Protein AF-A0A7K3WHI1-F1 (afdb_monomer_lite)

Structure (mmCIF, N/CA/C/O backbone):
data_AF-A0A7K3WHI1-F1
#
_entry.id   AF-A0A7K3WHI1-F1
#
loop_
_atom_site.group_PDB
_atom_site.id
_atom_site.type_symbol
_atom_site.label_atom_id
_atom_site.label_alt_id
_atom_site.label_comp_id
_atom_site.label_asym_id
_atom_site.label_entity_id
_atom_site.label_seq_id
_atom_site.pdbx_PDB_ins_code
_atom_site.Cartn_x
_atom_site.Cartn_y
_atom_site.Cartn_z
_atom_site.occupancy
_atom_site.B_iso_or_equiv
_atom_site.auth_seq_id
_atom_site.auth_comp_id
_atom_site.auth_asym_id
_atom_site.auth_atom_id
_atom_site.pdbx_PDB_model_num
ATOM 1 N N . MET A 1 1 ? 83.718 -52.572 3.039 1.00 50.53 1 MET A N 1
ATOM 2 C CA . MET A 1 1 ? 82.428 -53.225 2.761 1.00 50.53 1 MET A CA 1
ATOM 3 C C . MET A 1 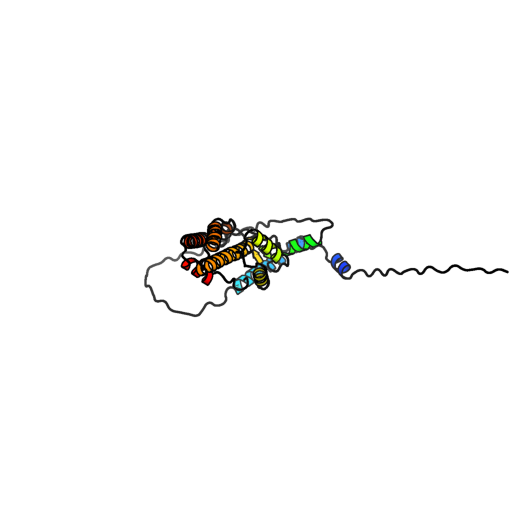1 ? 81.447 -52.100 2.582 1.00 50.53 1 MET A C 1
ATOM 5 O O . MET A 1 1 ? 81.027 -51.497 3.559 1.00 50.53 1 MET A O 1
ATOM 9 N N . ASP A 1 2 ? 81.285 -51.736 1.318 1.00 49.97 2 ASP A N 1
ATOM 10 C CA . ASP A 1 2 ? 80.339 -50.744 0.841 1.00 49.97 2 ASP A CA 1
ATOM 11 C C . ASP A 1 2 ? 78.920 -51.169 1.203 1.00 49.97 2 ASP A C 1
ATOM 13 O O . ASP A 1 2 ? 78.559 -52.324 0.980 1.00 49.97 2 ASP A O 1
ATOM 17 N N . ASP A 1 3 ? 78.113 -50.239 1.704 1.00 55.22 3 ASP A N 1
ATOM 18 C CA . ASP A 1 3 ? 76.676 -50.321 1.482 1.00 55.22 3 ASP A CA 1
ATOM 19 C C . ASP A 1 3 ? 76.147 -48.930 1.135 1.00 55.22 3 ASP A C 1
ATOM 21 O O . ASP A 1 3 ? 76.275 -47.958 1.883 1.00 55.22 3 ASP A O 1
ATOM 25 N N . THR A 1 4 ? 75.687 -48.835 -0.106 1.00 53.19 4 THR A N 1
ATOM 26 C CA . THR A 1 4 ? 75.313 -47.620 -0.820 1.00 53.19 4 T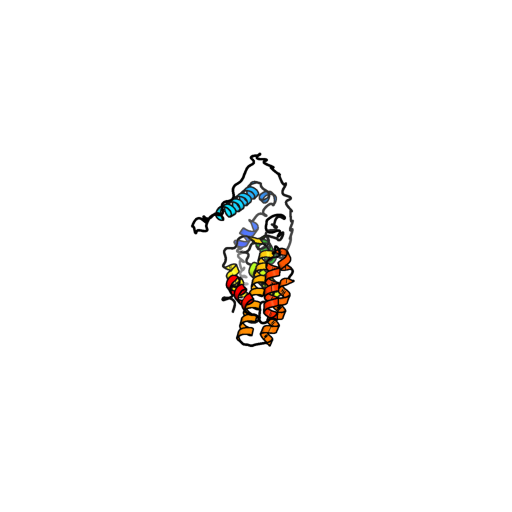HR A CA 1
ATOM 27 C C . THR A 1 4 ? 73.802 -47.470 -0.722 1.00 53.19 4 THR A C 1
ATOM 29 O O . THR A 1 4 ? 73.057 -48.121 -1.450 1.00 53.19 4 THR A O 1
ATOM 32 N N . THR A 1 5 ? 73.330 -46.603 0.171 1.00 64.44 5 THR A N 1
ATOM 33 C CA . THR A 1 5 ? 71.895 -46.323 0.311 1.00 64.44 5 THR A CA 1
ATOM 34 C C . THR A 1 5 ? 71.454 -45.289 -0.727 1.00 64.44 5 THR A C 1
ATOM 36 O O . THR A 1 5 ? 71.783 -44.107 -0.634 1.00 64.44 5 THR A O 1
ATOM 39 N N . ALA A 1 6 ? 70.710 -45.749 -1.733 1.00 63.00 6 ALA A N 1
ATOM 40 C CA . ALA A 1 6 ? 70.118 -44.938 -2.795 1.00 63.00 6 ALA A CA 1
ATOM 41 C C . ALA A 1 6 ? 68.974 -44.016 -2.296 1.00 63.00 6 ALA A C 1
ATOM 43 O O . ALA A 1 6 ? 68.260 -44.377 -1.355 1.00 63.00 6 ALA A O 1
ATOM 44 N N . PRO A 1 7 ? 68.735 -42.852 -2.936 1.00 63.12 7 PRO A N 1
ATOM 45 C CA . PRO A 1 7 ? 67.626 -41.962 -2.596 1.00 63.12 7 PRO A CA 1
ATOM 46 C C . PRO A 1 7 ? 66.285 -42.396 -3.225 1.00 63.12 7 PRO A C 1
ATOM 48 O O . PRO A 1 7 ? 66.224 -42.859 -4.363 1.00 63.12 7 PRO A O 1
ATOM 51 N N . ARG A 1 8 ? 65.190 -42.202 -2.471 1.00 61.59 8 ARG A N 1
ATOM 52 C CA . ARG A 1 8 ? 63.789 -42.397 -2.901 1.00 61.59 8 ARG A CA 1
ATOM 53 C C . ARG A 1 8 ? 63.356 -41.349 -3.945 1.00 61.59 8 ARG A C 1
ATOM 55 O O . ARG A 1 8 ? 63.682 -40.175 -3.767 1.00 61.59 8 ARG A O 1
ATOM 62 N N . PRO A 1 9 ? 62.542 -41.715 -4.954 1.00 57.47 9 PRO A N 1
ATOM 63 C CA . PRO A 1 9 ? 61.943 -40.757 -5.878 1.00 57.47 9 PRO A CA 1
ATOM 64 C C . PRO A 1 9 ? 60.776 -40.003 -5.221 1.00 57.47 9 PRO A C 1
ATOM 66 O O . PRO A 1 9 ? 59.932 -40.594 -4.545 1.00 57.47 9 PRO A O 1
ATOM 69 N N . GLN A 1 10 ? 60.732 -38.688 -5.437 1.00 53.47 10 GLN A N 1
ATOM 70 C CA . GLN A 1 10 ? 59.596 -37.831 -5.103 1.00 53.47 10 GLN A CA 1
ATOM 71 C C . GLN A 1 10 ? 58.469 -38.089 -6.111 1.00 53.47 10 GLN A C 1
ATOM 73 O O . GLN A 1 10 ? 58.668 -37.964 -7.318 1.00 53.47 10 GLN A O 1
ATOM 78 N N . GLY A 1 11 ? 57.294 -38.476 -5.613 1.00 51.06 11 GLY A N 1
ATOM 79 C CA . GLY A 1 11 ? 56.086 -38.591 -6.422 1.00 51.06 11 GLY A CA 1
ATOM 80 C C . GLY A 1 11 ? 55.632 -37.209 -6.881 1.00 51.06 11 GLY A C 1
ATOM 81 O O . GLY A 1 11 ? 55.308 -36.357 -6.058 1.00 51.06 11 GLY A O 1
ATOM 82 N N . ALA A 1 12 ? 55.625 -36.991 -8.194 1.00 47.78 12 ALA A N 1
ATOM 83 C CA . ALA A 1 12 ? 55.023 -35.823 -8.811 1.00 47.78 12 ALA A CA 1
ATOM 84 C C . ALA A 1 12 ? 53.495 -35.956 -8.750 1.00 47.78 12 ALA A C 1
ATOM 86 O O . ALA A 1 12 ? 52.901 -36.814 -9.404 1.00 47.78 12 ALA A O 1
ATOM 87 N N . THR A 1 13 ? 52.858 -35.106 -7.952 1.00 53.41 13 THR A N 1
ATOM 88 C CA . THR A 1 13 ? 51.407 -34.934 -7.939 1.00 53.41 13 THR A CA 1
ATOM 89 C C . THR A 1 13 ? 50.993 -34.261 -9.248 1.00 53.41 13 THR A C 1
ATOM 91 O O . THR A 1 13 ? 51.213 -33.068 -9.443 1.00 53.41 13 THR A O 1
ATOM 94 N N . HIS A 1 14 ? 50.414 -35.029 -10.171 1.00 47.19 14 HIS A N 1
ATOM 95 C CA . HIS A 1 14 ? 49.739 -34.496 -11.351 1.00 47.19 14 HIS A CA 1
ATOM 96 C C . HIS A 1 14 ? 48.495 -33.707 -10.903 1.00 47.19 14 HIS A C 1
ATOM 98 O O . HIS A 1 14 ? 47.450 -34.287 -10.613 1.00 47.19 14 HIS A O 1
ATOM 104 N N . MET A 1 15 ? 48.603 -32.377 -10.848 1.00 41.25 15 MET A N 1
ATOM 105 C CA . MET A 1 15 ? 47.450 -31.473 -10.837 1.00 41.25 15 MET A CA 1
ATOM 106 C C . MET A 1 15 ? 46.784 -31.547 -12.214 1.00 41.25 15 MET A C 1
ATOM 108 O O . MET A 1 15 ? 47.238 -30.941 -13.182 1.00 41.25 15 MET A O 1
ATOM 112 N N . SER A 1 16 ? 45.724 -32.346 -12.308 1.00 45.06 16 SER A N 1
ATOM 113 C CA . SER A 1 16 ? 44.794 -32.318 -13.431 1.00 45.06 16 SER A CA 1
ATOM 114 C C . SER A 1 16 ? 43.996 -31.015 -13.346 1.00 45.06 16 SER A C 1
ATOM 116 O O . SER A 1 16 ? 43.155 -30.842 -12.467 1.00 45.06 16 SER A O 1
ATOM 118 N N . THR A 1 17 ? 44.306 -30.063 -14.224 1.00 49.38 17 THR A N 1
ATOM 119 C CA . THR A 1 17 ? 43.499 -28.861 -14.442 1.00 49.38 17 THR A CA 1
ATOM 120 C C . THR A 1 17 ? 42.224 -29.266 -15.177 1.00 49.38 17 THR A C 1
ATOM 122 O O . THR A 1 17 ? 42.155 -29.195 -16.405 1.00 49.38 17 THR A O 1
ATOM 125 N N . ASN A 1 18 ? 41.221 -29.725 -14.431 1.00 45.28 18 ASN A N 1
ATOM 126 C CA . ASN A 1 18 ? 39.847 -29.760 -14.916 1.00 45.28 18 ASN A CA 1
ATOM 127 C C . ASN A 1 18 ? 39.376 -28.309 -15.039 1.00 45.28 18 ASN A C 1
ATOM 129 O O . ASN A 1 18 ? 38.965 -27.697 -14.056 1.00 45.28 18 ASN A O 1
ATOM 133 N N . ALA A 1 19 ? 39.518 -27.739 -16.236 1.00 52.34 19 ALA A N 1
ATOM 134 C CA . ALA A 1 19 ? 38.832 -26.507 -16.586 1.00 52.34 19 ALA A CA 1
ATOM 135 C C . ALA A 1 19 ? 37.325 -26.768 -16.476 1.00 52.34 19 ALA A C 1
ATOM 137 O O . ALA A 1 19 ? 36.802 -27.687 -17.110 1.00 52.34 19 ALA A O 1
ATOM 138 N N . ASP A 1 20 ? 36.663 -25.993 -15.623 1.00 57.12 20 ASP A N 1
ATOM 139 C CA . ASP A 1 20 ? 35.228 -26.068 -15.394 1.00 57.12 20 ASP A CA 1
ATOM 140 C C . ASP A 1 20 ? 34.484 -25.806 -16.724 1.00 57.12 20 ASP A C 1
ATOM 142 O O . ASP A 1 20 ? 34.762 -24.798 -17.391 1.00 57.12 20 ASP A O 1
ATOM 146 N N . PRO A 1 21 ? 33.568 -26.686 -17.170 1.00 53.00 21 PRO A N 1
ATOM 147 C CA . PRO A 1 21 ? 32.753 -26.437 -18.357 1.00 53.00 21 PRO A CA 1
ATOM 148 C C . PRO A 1 21 ? 31.993 -25.099 -18.297 1.00 53.00 21 PRO A C 1
ATOM 150 O O . PRO A 1 21 ? 31.772 -24.499 -19.351 1.00 53.00 21 PRO A O 1
ATOM 153 N N . LEU A 1 22 ? 31.683 -24.572 -17.104 1.00 45.25 22 LEU A N 1
ATOM 154 C CA . LEU A 1 22 ? 31.104 -23.231 -16.936 1.00 45.25 22 LEU A CA 1
ATOM 155 C C . LEU A 1 22 ? 32.060 -22.105 -17.352 1.00 45.25 22 LEU A C 1
ATOM 157 O O . LEU A 1 22 ? 31.647 -21.179 -18.048 1.00 45.25 22 LEU A O 1
ATOM 161 N N . ASP A 1 23 ? 33.349 -22.209 -17.025 1.00 44.81 23 ASP A N 1
ATOM 162 C CA . ASP A 1 23 ? 34.365 -21.208 -17.393 1.00 44.81 23 ASP A CA 1
ATOM 163 C C . ASP A 1 23 ? 34.597 -21.182 -18.918 1.00 44.81 23 ASP A C 1
ATOM 165 O O . ASP A 1 23 ? 34.913 -20.152 -19.516 1.00 44.81 23 ASP A O 1
ATOM 169 N N . THR A 1 24 ? 34.349 -22.311 -19.590 1.00 46.97 24 THR A N 1
ATOM 170 C CA . THR A 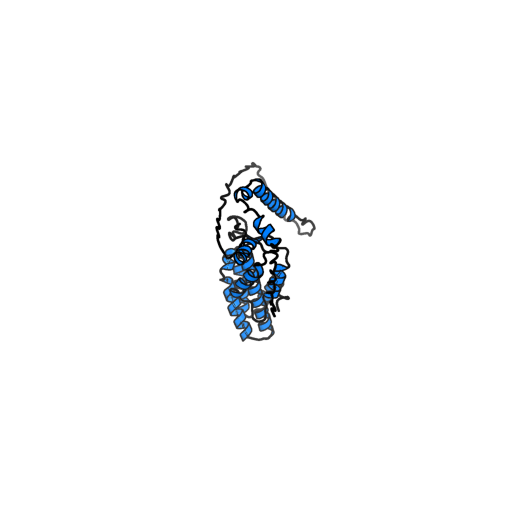1 24 ? 34.382 -22.392 -21.057 1.00 46.97 24 THR A CA 1
ATOM 171 C C . THR A 1 24 ? 33.138 -21.774 -21.698 1.00 46.97 24 THR A C 1
ATOM 173 O O . THR A 1 24 ? 33.262 -21.136 -22.741 1.00 46.97 24 THR A O 1
ATOM 176 N N . ILE A 1 25 ? 31.952 -21.920 -21.094 1.00 48.50 25 ILE A N 1
ATOM 177 C CA . ILE A 1 25 ? 30.704 -21.304 -21.580 1.00 48.50 25 ILE A CA 1
ATOM 178 C C . ILE A 1 25 ? 30.754 -19.779 -21.406 1.00 48.50 25 ILE A C 1
ATOM 180 O O . ILE A 1 25 ? 30.462 -19.049 -22.352 1.00 48.50 25 ILE A O 1
ATOM 184 N N . LEU A 1 26 ? 31.222 -19.296 -20.252 1.00 46.34 26 LEU A N 1
ATOM 185 C CA . LEU A 1 26 ? 31.328 -17.864 -19.954 1.00 46.34 26 LEU A CA 1
ATOM 186 C C . LEU A 1 26 ? 32.365 -17.145 -20.830 1.00 46.34 26 LEU A C 1
ATOM 188 O O . LEU A 1 26 ? 32.147 -16.004 -21.221 1.00 46.34 26 LEU A O 1
ATOM 192 N N . ARG A 1 27 ? 33.456 -17.816 -21.227 1.00 49.34 27 ARG A N 1
ATOM 193 C CA . ARG A 1 27 ? 34.423 -17.263 -22.199 1.00 49.34 27 ARG A CA 1
ATOM 194 C C . ARG A 1 27 ? 33.931 -17.284 -23.647 1.00 49.34 27 ARG A C 1
ATOM 196 O O . ARG A 1 27 ? 34.535 -16.629 -24.494 1.00 49.34 27 ARG A O 1
ATOM 203 N N . ARG A 1 28 ? 32.886 -18.062 -23.953 1.00 38.75 28 ARG A N 1
ATOM 204 C CA . ARG A 1 28 ? 32.324 -18.207 -25.308 1.00 38.75 28 ARG A CA 1
ATOM 205 C C . ARG A 1 28 ? 31.097 -17.338 -25.552 1.00 38.75 28 ARG A C 1
ATOM 207 O O . ARG A 1 28 ? 30.743 -17.146 -26.713 1.00 38.75 28 ARG A O 1
ATOM 214 N N . ALA A 1 29 ? 30.472 -16.817 -24.497 1.00 39.78 29 ALA A N 1
ATOM 215 C CA . ALA A 1 29 ? 29.492 -15.751 -24.610 1.00 39.78 29 ALA A CA 1
ATOM 216 C C . ALA A 1 29 ? 30.220 -14.491 -25.098 1.00 39.78 29 ALA A C 1
ATOM 218 O O . ALA A 1 29 ? 30.843 -13.766 -24.324 1.00 39.78 29 ALA A O 1
ATOM 219 N N . ALA A 1 30 ? 30.222 -14.281 -26.415 1.00 37.84 30 ALA A N 1
ATOM 220 C CA . ALA A 1 30 ? 30.682 -13.027 -26.984 1.00 37.84 30 ALA A CA 1
ATOM 221 C C . ALA A 1 30 ? 29.844 -11.890 -26.373 1.00 37.84 30 ALA A C 1
ATOM 223 O O . ALA A 1 30 ? 28.633 -12.073 -26.212 1.00 37.84 30 ALA A O 1
ATOM 224 N N . PRO A 1 31 ? 30.450 -10.742 -26.020 1.00 41.53 31 PRO A N 1
ATOM 225 C CA . PRO A 1 31 ? 29.678 -9.575 -25.625 1.00 41.53 31 PRO A CA 1
ATOM 226 C C . PRO A 1 31 ? 28.641 -9.308 -26.715 1.00 41.53 31 PRO A C 1
ATOM 228 O O . PRO A 1 31 ? 28.987 -9.233 -27.896 1.00 41.53 31 PRO A O 1
ATOM 231 N N . VAL A 1 32 ? 27.371 -9.246 -26.318 1.00 46.81 32 VAL A N 1
ATOM 232 C CA . VAL A 1 32 ? 26.287 -8.883 -27.226 1.00 46.81 32 VAL A CA 1
ATOM 233 C C . VAL A 1 32 ? 26.588 -7.467 -27.697 1.00 46.81 32 VAL A C 1
ATOM 235 O O . VAL A 1 32 ? 26.595 -6.527 -26.904 1.00 46.81 32 VAL A O 1
ATOM 238 N N . ASP A 1 33 ? 26.926 -7.336 -28.975 1.00 44.44 33 ASP A N 1
ATOM 239 C CA . ASP A 1 33 ? 27.176 -6.043 -29.594 1.00 44.44 33 ASP A CA 1
ATOM 240 C C . ASP A 1 33 ? 25.871 -5.240 -29.552 1.00 44.44 33 ASP A C 1
ATOM 242 O O . ASP A 1 33 ? 24.841 -5.716 -30.034 1.00 44.44 33 ASP A O 1
ATOM 246 N N . GLN A 1 34 ? 25.892 -4.035 -28.977 1.00 44.38 34 GLN A N 1
ATOM 247 C CA . GLN A 1 34 ? 24.728 -3.143 -28.957 1.00 44.38 34 GLN A CA 1
ATOM 248 C C . GLN A 1 34 ? 24.193 -2.877 -30.371 1.00 44.38 34 GLN A C 1
ATOM 250 O O . GLN A 1 34 ? 22.986 -2.731 -30.540 1.00 44.38 34 GLN A O 1
ATOM 255 N N . ALA A 1 35 ? 25.053 -2.916 -31.396 1.00 46.44 35 ALA A N 1
ATOM 256 C CA . ALA A 1 35 ? 24.627 -2.791 -32.787 1.00 46.44 35 ALA A CA 1
ATOM 257 C C . ALA A 1 35 ? 23.758 -3.969 -33.273 1.00 46.44 35 ALA A C 1
ATOM 259 O O . ALA A 1 35 ? 23.038 -3.827 -34.256 1.00 46.44 35 ALA A O 1
ATOM 260 N N . SER A 1 36 ? 23.802 -5.124 -32.598 1.00 47.03 36 SER A N 1
ATOM 261 C CA . SER A 1 36 ? 22.930 -6.271 -32.891 1.00 47.03 36 SER A CA 1
ATOM 262 C C . SER A 1 36 ? 21.546 -6.160 -32.240 1.00 47.03 36 SER A C 1
ATOM 264 O O . SER A 1 36 ? 20.582 -6.717 -32.765 1.00 47.03 36 SER A O 1
ATOM 266 N N . LEU A 1 37 ? 21.437 -5.413 -31.133 1.00 47.53 37 LEU A N 1
ATOM 267 C CA . LEU A 1 37 ? 20.172 -5.153 -30.437 1.00 47.53 37 LEU A CA 1
ATOM 268 C C . LEU A 1 37 ? 19.416 -3.958 -31.024 1.00 47.53 37 LEU A C 1
ATOM 270 O O . LEU A 1 37 ? 18.194 -3.927 -30.947 1.00 47.53 37 LEU A O 1
ATOM 274 N N . ASP A 1 38 ? 20.119 -3.019 -31.659 1.00 50.25 38 ASP A N 1
ATOM 275 C CA . ASP A 1 38 ? 19.517 -1.880 -32.365 1.00 50.25 38 ASP A CA 1
ATOM 276 C C . ASP A 1 38 ? 19.198 -2.207 -33.836 1.00 50.25 38 ASP A C 1
ATOM 278 O O . ASP A 1 38 ? 19.377 -1.399 -34.750 1.00 50.25 38 ASP A O 1
ATOM 282 N N . THR A 1 39 ? 18.772 -3.446 -34.085 1.00 64.12 39 THR A N 1
ATOM 283 C CA . THR A 1 39 ? 18.339 -3.891 -35.408 1.00 64.12 39 THR A CA 1
ATOM 284 C C . THR A 1 39 ? 16.823 -3.719 -35.534 1.00 64.12 39 THR A C 1
ATOM 286 O O . THR A 1 39 ? 16.097 -4.012 -34.578 1.00 64.12 39 THR A O 1
ATOM 289 N N . PRO A 1 40 ? 16.307 -3.248 -36.686 1.00 64.81 40 PRO A N 1
ATOM 290 C CA . PRO A 1 40 ? 14.867 -3.131 -36.926 1.00 64.81 40 PRO A CA 1
ATOM 291 C C . PRO A 1 40 ? 14.098 -4.414 -36.596 1.00 64.81 40 PRO A C 1
ATOM 293 O O . PRO A 1 40 ? 12.979 -4.351 -36.108 1.00 64.81 40 PRO A O 1
ATOM 296 N N . GLU A 1 41 ? 14.725 -5.574 -36.780 1.00 61.16 41 GLU A N 1
ATOM 297 C CA . GLU A 1 41 ? 14.152 -6.883 -36.492 1.00 61.16 41 GLU A CA 1
ATOM 298 C C . GLU A 1 41 ? 13.850 -7.106 -34.999 1.00 61.16 41 GLU A C 1
ATOM 300 O O . GLU A 1 41 ? 12.840 -7.729 -34.669 1.00 61.16 41 GLU A O 1
ATOM 305 N N . VAL A 1 42 ? 14.688 -6.596 -34.086 1.00 56.66 42 VAL A N 1
ATOM 306 C CA . VAL A 1 42 ? 14.449 -6.677 -32.632 1.00 56.66 42 VAL A CA 1
ATOM 307 C C . VAL A 1 42 ? 13.318 -5.734 -32.227 1.00 56.66 42 VAL A C 1
ATOM 309 O O . VAL A 1 42 ? 12.424 -6.128 -31.476 1.00 56.66 42 VAL A O 1
ATOM 312 N N . HIS A 1 43 ? 13.309 -4.519 -32.779 1.00 51.56 43 HIS A N 1
ATOM 313 C CA . HIS A 1 43 ? 12.238 -3.542 -32.563 1.00 51.56 43 HIS A CA 1
ATOM 314 C C . HIS A 1 43 ? 10.886 -4.055 -33.080 1.00 51.56 43 HIS A C 1
ATOM 316 O O . HIS A 1 43 ? 9.881 -3.969 -32.374 1.00 51.56 43 HIS A O 1
ATOM 322 N N . ASP A 1 44 ? 10.866 -4.667 -34.265 1.00 63.66 44 ASP A N 1
ATOM 323 C CA . ASP A 1 44 ? 9.669 -5.270 -34.857 1.00 63.66 44 ASP A CA 1
ATOM 324 C C . ASP A 1 44 ? 9.178 -6.475 -34.041 1.00 63.66 44 ASP A C 1
ATOM 326 O O . ASP A 1 44 ? 7.971 -6.648 -33.858 1.00 63.66 44 ASP A O 1
ATOM 330 N N . ALA A 1 45 ? 10.090 -7.292 -33.502 1.00 55.88 45 ALA A N 1
ATOM 331 C CA . ALA A 1 45 ? 9.735 -8.418 -32.640 1.00 55.88 45 ALA A CA 1
ATOM 332 C C . ALA A 1 45 ? 9.100 -7.957 -31.315 1.00 55.88 45 ALA A C 1
ATOM 334 O O . ALA A 1 45 ? 8.077 -8.508 -30.900 1.00 55.88 45 ALA A O 1
ATOM 335 N N . ILE A 1 46 ? 9.656 -6.918 -30.682 1.00 56.22 46 ILE A N 1
ATOM 336 C CA . ILE A 1 46 ? 9.099 -6.311 -29.463 1.00 56.22 46 ILE A CA 1
ATOM 337 C C . ILE A 1 46 ? 7.737 -5.669 -29.763 1.00 56.22 46 ILE A C 1
ATOM 339 O O . ILE A 1 46 ? 6.768 -5.910 -29.040 1.00 56.22 46 ILE A O 1
ATOM 343 N N . GLY A 1 47 ? 7.621 -4.924 -30.866 1.00 64.19 47 GLY A N 1
ATOM 344 C CA . GLY A 1 47 ? 6.358 -4.331 -31.307 1.00 64.19 47 GLY A CA 1
ATOM 345 C C . GLY A 1 47 ? 5.275 -5.379 -31.584 1.00 64.19 47 GLY A C 1
ATOM 346 O O . GLY A 1 47 ? 4.125 -5.211 -31.177 1.00 64.19 47 GLY A O 1
ATOM 347 N N . ALA A 1 48 ? 5.640 -6.501 -32.210 1.00 61.00 48 ALA A N 1
ATOM 348 C CA . ALA A 1 48 ? 4.731 -7.618 -32.451 1.00 61.00 48 ALA A CA 1
ATOM 349 C C . ALA A 1 48 ? 4.292 -8.310 -31.150 1.00 61.00 48 ALA A C 1
ATOM 351 O O . ALA A 1 48 ? 3.115 -8.650 -31.017 1.00 61.00 48 ALA A O 1
ATOM 352 N N . MET A 1 49 ? 5.195 -8.480 -30.176 1.00 49.44 49 MET A N 1
ATOM 353 C CA . MET A 1 49 ? 4.853 -9.018 -28.853 1.00 49.44 49 MET A CA 1
ATOM 354 C C . MET A 1 49 ? 3.867 -8.115 -28.106 1.00 49.44 49 MET A C 1
ATOM 356 O O . MET A 1 49 ? 2.863 -8.607 -27.590 1.00 49.44 49 MET A O 1
ATOM 360 N N . LEU A 1 50 ? 4.102 -6.800 -28.096 1.00 54.31 50 LEU A N 1
ATOM 361 C CA . LEU A 1 50 ? 3.210 -5.830 -27.454 1.00 54.31 50 LEU A CA 1
ATOM 362 C C . LEU A 1 50 ? 1.835 -5.787 -28.134 1.00 54.31 50 LEU A C 1
ATOM 364 O O . LEU A 1 50 ? 0.810 -5.816 -27.451 1.00 54.31 50 LEU A O 1
ATOM 368 N N . ALA A 1 51 ? 1.790 -5.803 -29.469 1.00 59.00 51 ALA A N 1
ATOM 369 C CA . ALA A 1 51 ? 0.537 -5.876 -30.220 1.00 59.00 51 ALA A CA 1
ATOM 370 C C . ALA A 1 51 ? -0.231 -7.182 -29.945 1.00 59.00 51 ALA A C 1
ATOM 372 O O . ALA A 1 51 ? -1.457 -7.176 -29.819 1.00 59.00 51 ALA A O 1
ATOM 373 N N . GLN A 1 52 ? 0.481 -8.304 -29.803 1.00 55.88 52 GLN A N 1
ATOM 374 C CA . GLN A 1 52 ? -0.127 -9.590 -29.479 1.00 55.88 52 GLN A CA 1
ATOM 375 C C . GLN A 1 52 ? -0.675 -9.626 -28.044 1.00 55.88 52 GLN A C 1
ATOM 377 O O . GLN A 1 52 ? -1.755 -10.178 -27.831 1.00 55.88 52 GLN A O 1
ATOM 382 N N . ALA A 1 53 ? 0.012 -9.004 -27.081 1.00 46.78 53 ALA A N 1
ATOM 383 C CA . ALA A 1 53 ? -0.478 -8.849 -25.711 1.00 46.78 53 ALA A CA 1
ATOM 384 C C . ALA A 1 53 ? -1.782 -8.031 -25.663 1.00 46.78 53 ALA A C 1
ATOM 386 O O . ALA A 1 53 ? -2.749 -8.468 -25.046 1.00 46.78 53 ALA A O 1
ATOM 387 N N . HIS A 1 54 ? -1.862 -6.928 -26.415 1.00 54.09 54 HIS A N 1
ATOM 388 C CA . HIS A 1 54 ? -3.088 -6.129 -26.530 1.00 54.09 54 HIS A CA 1
ATOM 389 C C . HIS A 1 54 ? -4.234 -6.907 -27.195 1.00 54.09 54 HIS A C 1
ATOM 391 O O . HIS A 1 54 ? -5.374 -6.823 -26.752 1.00 54.09 54 HIS A O 1
ATOM 397 N N . SER A 1 55 ? -3.941 -7.726 -28.213 1.00 52.72 55 SER A N 1
ATOM 398 C CA . SER A 1 55 ? -4.963 -8.547 -28.885 1.00 52.72 55 SER A CA 1
ATOM 399 C C . SER A 1 55 ? -5.541 -9.670 -28.016 1.00 52.72 55 SER A C 1
ATOM 401 O O . SER A 1 55 ? -6.627 -10.164 -28.298 1.00 52.72 55 SER A O 1
ATOM 403 N N . ARG A 1 56 ? -4.824 -10.086 -26.962 1.00 51.56 56 ARG A N 1
ATOM 404 C CA . ARG A 1 56 ? -5.295 -11.095 -26.002 1.00 51.56 56 ARG A CA 1
ATOM 405 C C . ARG A 1 56 ? -6.166 -10.509 -24.890 1.00 51.56 56 ARG A C 1
ATOM 407 O O . ARG A 1 56 ? -6.819 -11.282 -24.201 1.00 51.56 56 ARG A O 1
ATOM 414 N N . GLY A 1 57 ? -6.188 -9.184 -24.728 1.00 42.16 57 GLY A N 1
ATOM 415 C CA . GLY A 1 57 ? -7.082 -8.491 -23.795 1.00 42.16 57 GLY A CA 1
ATOM 416 C C . GLY A 1 57 ? -8.530 -8.378 -24.288 1.00 42.16 57 GLY A C 1
ATOM 417 O O . GLY A 1 57 ? -9.422 -8.145 -23.480 1.00 42.16 57 GLY A O 1
ATOM 418 N N . ASP A 1 58 ? -8.783 -8.601 -25.582 1.00 37.62 58 ASP A N 1
ATOM 419 C CA . ASP A 1 58 ? -10.128 -8.678 -26.169 1.00 37.62 58 ASP A CA 1
ATOM 420 C C . ASP A 1 58 ? -10.657 -10.125 -26.086 1.00 37.62 58 ASP A C 1
ATOM 422 O O . ASP A 1 58 ? -10.762 -10.844 -27.082 1.00 37.62 58 ASP A O 1
ATOM 426 N N . VAL A 1 59 ? -10.967 -10.590 -24.873 1.00 41.31 59 VAL A N 1
ATOM 427 C CA . VAL A 1 59 ? -11.764 -11.811 -24.668 1.00 41.31 59 VAL A CA 1
ATOM 428 C C . VAL A 1 59 ? -13.191 -11.405 -24.306 1.00 41.31 59 VAL A C 1
ATOM 430 O O . VAL A 1 59 ? -13.504 -11.108 -23.160 1.00 41.31 59 VAL A O 1
ATOM 433 N N . ASP A 1 60 ? -14.019 -11.365 -25.350 1.00 41.75 60 ASP A N 1
ATOM 434 C CA . ASP A 1 60 ? -15.463 -11.633 -25.406 1.00 41.75 60 ASP A CA 1
ATOM 435 C C . ASP A 1 60 ? -16.280 -11.380 -24.119 1.00 41.75 60 ASP A C 1
ATOM 437 O O . ASP A 1 60 ? -16.706 -12.289 -23.407 1.00 41.75 60 ASP A O 1
ATOM 441 N N . GLY A 1 61 ? -16.568 -10.105 -23.857 1.00 38.94 61 GLY A N 1
ATOM 442 C CA . GLY A 1 61 ? -17.642 -9.676 -22.964 1.00 38.94 61 GLY A CA 1
ATOM 443 C C . GLY A 1 61 ? -18.976 -9.567 -23.708 1.00 38.94 61 GLY A C 1
ATOM 444 O O . GLY A 1 61 ? -19.488 -8.461 -23.889 1.00 38.94 61 GLY A O 1
ATOM 445 N N . GLN A 1 62 ? -19.548 -10.689 -24.152 1.00 43.03 62 GLN A N 1
ATOM 446 C CA . GLN A 1 62 ? -20.947 -10.757 -24.592 1.00 43.03 62 GLN A CA 1
ATOM 447 C C . GLN A 1 62 ? -21.703 -11.850 -23.835 1.00 43.03 62 GLN A C 1
ATOM 449 O O . GLN A 1 62 ? -21.616 -13.018 -24.180 1.00 43.03 62 GLN A O 1
ATOM 454 N N . ASP A 1 63 ? -22.422 -11.419 -22.798 1.00 39.59 63 ASP A N 1
ATOM 455 C CA . ASP A 1 63 ? -23.701 -11.929 -22.271 1.00 39.59 63 ASP A CA 1
ATOM 456 C C . ASP A 1 63 ? -23.896 -11.186 -20.932 1.00 39.59 63 ASP A C 1
ATOM 458 O O . ASP A 1 63 ? -23.065 -11.285 -20.041 1.00 39.59 63 ASP A O 1
ATOM 462 N N . GLY A 1 64 ? -24.873 -10.324 -20.664 1.00 32.22 64 GLY A N 1
ATOM 463 C CA . GLY A 1 64 ? -26.207 -10.125 -21.199 1.00 32.22 64 GLY A CA 1
ATOM 464 C C . GLY A 1 64 ? -27.114 -9.888 -19.985 1.00 32.22 64 GLY A C 1
ATOM 465 O O . GLY A 1 64 ? -27.406 -10.841 -19.275 1.00 32.22 64 GLY A O 1
ATOM 466 N N . ALA A 1 65 ? -27.531 -8.642 -19.716 1.00 33.75 65 ALA A N 1
ATOM 467 C CA . ALA A 1 65 ? -28.702 -8.335 -18.879 1.00 33.75 65 ALA A CA 1
ATOM 468 C C . ALA A 1 65 ? -29.121 -6.851 -18.975 1.00 33.75 65 ALA A C 1
ATOM 470 O O . ALA A 1 65 ? -28.486 -5.963 -18.412 1.00 33.75 65 ALA A O 1
ATOM 471 N N . ASP A 1 66 ? -30.207 -6.629 -19.718 1.00 40.59 66 ASP A N 1
ATOM 472 C CA . ASP A 1 66 ? -31.337 -5.730 -19.439 1.00 40.59 66 ASP A CA 1
ATOM 473 C C . ASP A 1 66 ? -31.135 -4.479 -18.562 1.00 40.59 66 ASP A C 1
ATOM 475 O O . ASP A 1 66 ? -31.219 -4.569 -17.340 1.00 40.59 66 ASP A O 1
ATOM 479 N N . VAL A 1 67 ? -31.132 -3.288 -19.190 1.00 38.72 67 VAL A N 1
ATOM 480 C CA . VAL A 1 67 ? -31.881 -2.107 -18.701 1.00 38.72 67 VAL A CA 1
ATOM 481 C C . VAL A 1 67 ? -32.427 -1.278 -19.887 1.00 38.72 67 VAL A C 1
ATOM 483 O O . VAL A 1 67 ? -31.766 -1.058 -20.896 1.00 38.72 67 VAL A O 1
ATOM 486 N N . LEU A 1 68 ? -33.681 -0.858 -19.712 1.00 37.34 68 LEU A N 1
ATOM 487 C CA . LEU A 1 68 ? -34.679 -0.217 -20.584 1.00 37.34 68 LEU A CA 1
ATOM 488 C C . LEU A 1 68 ? -34.320 1.135 -21.263 1.00 37.34 68 LEU A C 1
ATOM 490 O O . LEU A 1 68 ? -33.342 1.785 -20.900 1.00 37.34 68 LEU A O 1
ATOM 494 N N . PRO A 1 69 ? -35.146 1.595 -22.238 1.00 38.25 69 PRO A N 1
ATOM 495 C CA . PRO A 1 69 ? -34.778 2.611 -23.218 1.00 38.25 69 PRO A CA 1
ATOM 496 C C . PRO A 1 69 ? -35.128 4.035 -22.773 1.00 38.25 69 PRO A C 1
ATOM 498 O O . PRO A 1 69 ? -36.209 4.293 -22.244 1.00 38.25 69 PRO A O 1
ATOM 501 N N . LEU A 1 70 ? -34.264 4.992 -23.113 1.00 38.19 70 LEU A N 1
ATOM 502 C CA . LEU A 1 70 ? -34.618 6.409 -23.155 1.00 38.19 70 LEU A CA 1
ATOM 503 C C . LEU A 1 70 ? -34.527 6.912 -24.593 1.00 38.19 70 LEU A C 1
ATOM 505 O O . LEU A 1 70 ? -33.462 7.057 -25.187 1.00 38.19 70 LEU A O 1
ATOM 509 N N . THR A 1 71 ? -35.707 7.153 -25.149 1.00 40.81 71 THR A N 1
ATOM 510 C CA . THR A 1 71 ? -35.948 7.846 -26.409 1.00 40.81 71 THR A CA 1
ATOM 511 C C . THR A 1 71 ? -35.512 9.306 -26.320 1.00 40.81 71 THR A C 1
ATOM 513 O O . THR A 1 71 ? -35.977 10.042 -25.451 1.00 40.81 71 THR A O 1
ATOM 516 N N . GLY A 1 72 ? -34.699 9.737 -27.282 1.00 34.38 72 GLY A N 1
ATOM 517 C CA . GLY A 1 72 ? -34.358 11.137 -27.514 1.00 34.38 72 GLY A CA 1
ATOM 518 C C . GLY A 1 72 ? -33.748 11.319 -28.901 1.00 34.38 72 GLY A C 1
ATOM 519 O O . GLY A 1 72 ? -32.536 11.268 -29.069 1.00 34.38 72 GLY A O 1
ATOM 520 N N . GLU A 1 73 ? -34.597 11.502 -29.911 1.00 39.88 73 GLU A N 1
ATOM 521 C CA . GLU A 1 73 ? -34.190 11.923 -31.254 1.00 39.88 73 GLU A CA 1
ATOM 522 C C . GLU A 1 73 ? -33.666 13.372 -31.235 1.00 39.88 73 GLU A C 1
ATOM 524 O O . GLU A 1 73 ? -34.361 14.259 -30.741 1.00 39.88 73 GLU A O 1
ATOM 529 N N . ARG A 1 74 ? -32.527 13.654 -31.889 1.00 43.47 74 ARG A N 1
ATOM 530 C CA . ARG A 1 74 ? -32.504 14.373 -33.186 1.00 43.47 74 ARG A CA 1
ATOM 531 C C . ARG A 1 74 ? -31.097 14.762 -33.686 1.00 43.47 74 ARG A C 1
ATOM 533 O O . ARG A 1 74 ? -30.330 15.443 -33.023 1.00 43.47 74 ARG A O 1
ATOM 540 N N . THR A 1 75 ? -30.899 14.419 -34.964 1.00 39.12 75 THR A N 1
ATOM 541 C CA . THR A 1 75 ? -30.224 15.166 -36.051 1.00 39.12 75 THR A CA 1
ATOM 542 C C . THR A 1 75 ? -28.721 15.472 -35.987 1.00 39.12 75 THR A C 1
ATOM 544 O O . THR A 1 75 ? -28.301 16.503 -35.485 1.00 39.12 75 THR A O 1
ATOM 547 N N . GLY A 1 76 ? -27.957 14.674 -36.743 1.00 39.81 76 GLY A N 1
ATOM 548 C CA . GLY A 1 76 ? -27.378 15.111 -38.021 1.00 39.81 76 GLY A CA 1
ATOM 549 C C . GLY A 1 76 ? -26.095 15.951 -38.008 1.00 39.81 76 GLY A C 1
ATOM 550 O O . GLY A 1 76 ? -26.136 17.154 -37.800 1.00 39.81 76 GLY A O 1
ATOM 551 N N . SER A 1 77 ? -24.985 15.358 -38.457 1.00 43.56 77 SER A N 1
ATOM 552 C CA . SER A 1 77 ? -24.162 15.901 -39.557 1.00 43.56 77 SER A CA 1
ATOM 553 C C . SER A 1 77 ? -23.052 14.918 -39.951 1.00 43.56 77 SER A C 1
ATOM 555 O O . SER A 1 77 ? -22.312 14.394 -39.126 1.00 43.56 77 SER A O 1
ATOM 557 N N . ARG A 1 78 ? -22.962 14.646 -41.256 1.00 50.62 78 ARG A N 1
ATOM 558 C CA . ARG A 1 78 ? -21.823 13.993 -41.906 1.00 50.62 78 ARG A CA 1
ATOM 559 C C . ARG A 1 78 ? -20.748 15.051 -42.128 1.00 50.62 78 ARG A C 1
ATOM 561 O O . ARG A 1 78 ? -21.058 16.017 -42.814 1.00 50.62 78 ARG A O 1
ATOM 568 N N . THR A 1 79 ? -19.504 14.808 -41.709 1.00 40.97 79 THR A N 1
ATOM 569 C CA . THR A 1 79 ? -18.322 15.275 -42.459 1.00 40.97 79 THR A CA 1
ATOM 570 C C . THR A 1 79 ? -17.027 14.577 -42.034 1.00 40.97 79 THR A C 1
ATOM 572 O O . THR A 1 79 ? -16.598 14.681 -40.896 1.00 40.97 79 THR A O 1
ATOM 575 N N . ALA A 1 80 ? -16.398 13.957 -43.035 1.00 41.88 80 ALA A N 1
ATOM 576 C CA . ALA A 1 80 ? -14.961 13.903 -43.298 1.00 41.88 80 ALA A CA 1
ATOM 577 C C . ALA A 1 80 ? -14.015 13.240 -42.277 1.00 41.88 80 ALA A C 1
ATOM 579 O O . ALA A 1 80 ? -13.537 13.838 -41.317 1.00 41.88 80 ALA A O 1
ATOM 580 N N . ALA A 1 81 ? -13.589 12.035 -42.662 1.00 50.69 81 ALA A N 1
ATOM 581 C CA . ALA A 1 81 ? -12.305 11.455 -42.313 1.00 50.69 81 ALA A CA 1
ATOM 582 C C . ALA A 1 81 ? -11.158 12.456 -42.544 1.00 50.69 81 ALA A C 1
ATOM 584 O O . ALA A 1 81 ? -10.932 12.917 -43.666 1.00 50.69 81 ALA A O 1
ATOM 585 N N . ARG A 1 82 ? -10.383 12.745 -41.495 1.00 48.00 82 ARG A N 1
ATOM 586 C CA . ARG A 1 82 ? -9.068 13.376 -41.627 1.00 48.00 82 ARG A CA 1
ATOM 587 C C . ARG A 1 82 ? -8.051 12.558 -40.845 1.00 48.00 82 ARG A C 1
ATOM 589 O O . ARG A 1 82 ? -7.791 12.796 -39.673 1.00 48.00 82 ARG A O 1
ATOM 596 N N . ARG A 1 83 ? -7.495 11.572 -41.549 1.00 49.84 83 ARG A N 1
ATOM 597 C CA . ARG A 1 83 ? -6.317 10.788 -41.175 1.00 49.84 83 ARG A CA 1
ATOM 598 C C . ARG A 1 83 ? -5.162 11.769 -40.931 1.00 49.84 83 ARG A C 1
ATOM 600 O O . ARG A 1 83 ? -4.580 12.289 -41.881 1.00 49.84 83 ARG A O 1
ATOM 607 N N . ARG A 1 84 ? -4.880 12.094 -39.670 1.00 45.66 84 ARG A N 1
ATOM 608 C CA . ARG A 1 84 ? -3.647 12.779 -39.271 1.00 45.66 84 ARG A CA 1
ATOM 609 C C . ARG A 1 84 ? -2.665 11.701 -38.837 1.00 45.66 84 ARG A C 1
ATOM 611 O O . ARG A 1 84 ? -2.680 11.256 -37.701 1.00 45.66 84 ARG A O 1
ATOM 618 N N . THR A 1 85 ? -1.860 11.245 -39.788 1.00 40.91 85 THR A N 1
ATOM 619 C CA . THR A 1 85 ? -0.636 10.493 -39.516 1.00 40.91 85 THR A CA 1
ATOM 620 C C . THR A 1 85 ? 0.375 11.462 -38.918 1.00 40.91 85 THR A C 1
ATOM 622 O O . THR A 1 85 ? 1.103 12.139 -39.646 1.00 40.91 85 THR A O 1
ATOM 625 N N . THR A 1 86 ? 0.368 11.584 -37.596 1.00 39.38 86 THR A N 1
ATOM 626 C CA . THR A 1 86 ? 1.439 12.256 -36.867 1.00 39.38 86 THR A CA 1
ATOM 627 C C . THR A 1 86 ? 2.538 11.221 -36.674 1.00 39.38 86 THR A C 1
ATOM 629 O O . THR A 1 86 ? 2.419 10.330 -35.844 1.00 39.38 86 THR A O 1
ATOM 632 N N . VAL A 1 87 ? 3.572 11.283 -37.512 1.00 42.78 87 VAL A N 1
ATOM 633 C CA . VAL A 1 87 ? 4.793 10.494 -37.326 1.00 42.78 87 VAL A CA 1
ATOM 634 C C . VAL A 1 87 ? 5.543 11.136 -36.160 1.00 42.78 87 VAL A C 1
ATOM 636 O O . VAL A 1 87 ? 6.262 12.116 -36.353 1.00 42.78 87 VAL A O 1
ATOM 639 N N . PHE A 1 88 ? 5.308 10.644 -34.944 1.00 37.22 88 PHE A N 1
ATOM 640 C CA . PHE A 1 88 ? 6.135 10.982 -33.792 1.00 37.22 88 PHE A CA 1
ATOM 641 C C . PHE A 1 88 ? 7.429 10.178 -33.889 1.00 37.22 88 PHE A C 1
ATOM 643 O O . PHE A 1 88 ? 7.423 8.955 -33.998 1.00 37.22 88 PHE A O 1
ATOM 650 N N . ARG A 1 89 ? 8.549 10.897 -33.947 1.00 39.28 89 ARG A N 1
ATOM 651 C CA . ARG A 1 89 ? 9.888 10.314 -33.908 1.00 39.28 89 ARG A CA 1
ATOM 652 C C . ARG A 1 89 ? 10.162 9.910 -32.463 1.00 39.28 89 ARG A C 1
ATOM 654 O O . ARG A 1 89 ? 10.273 10.794 -31.617 1.00 39.28 89 ARG A O 1
ATOM 661 N N . ALA A 1 90 ? 10.251 8.607 -32.213 1.00 37.34 90 ALA A N 1
ATOM 662 C CA . ALA A 1 90 ? 10.716 8.051 -30.951 1.00 37.34 90 ALA A CA 1
ATOM 663 C C . ALA A 1 90 ? 12.117 8.601 -30.639 1.00 37.34 90 ALA A C 1
ATOM 665 O O . ALA A 1 90 ? 13.037 8.485 -31.453 1.00 37.34 90 ALA A O 1
ATOM 666 N N . ALA A 1 91 ? 12.264 9.252 -29.488 1.00 38.91 91 ALA A N 1
ATOM 667 C CA . ALA A 1 91 ? 13.560 9.632 -28.950 1.00 38.91 91 ALA A CA 1
ATOM 668 C C . ALA A 1 91 ? 14.025 8.489 -28.043 1.00 38.91 91 ALA A C 1
ATOM 670 O O . ALA A 1 91 ? 13.591 8.381 -26.902 1.00 38.91 91 ALA A O 1
ATOM 671 N N . VAL A 1 92 ? 14.872 7.612 -28.579 1.00 41.94 92 VAL A N 1
ATOM 672 C CA . VAL A 1 92 ? 15.508 6.529 -27.822 1.00 41.94 92 VAL A CA 1
ATOM 673 C C . VAL A 1 92 ? 16.544 7.153 -26.885 1.00 41.94 92 VAL A C 1
ATOM 675 O O . VAL A 1 92 ? 17.535 7.725 -27.341 1.00 41.94 92 VAL A O 1
ATOM 678 N N . ALA A 1 93 ? 16.308 7.074 -25.576 1.00 40.72 93 ALA A N 1
ATOM 679 C CA . ALA A 1 93 ? 17.289 7.447 -24.564 1.00 40.72 93 ALA A CA 1
ATOM 680 C C . ALA A 1 93 ? 18.283 6.287 -24.380 1.00 40.72 93 ALA A C 1
ATOM 682 O O . ALA A 1 93 ? 17.968 5.258 -23.791 1.00 40.72 93 ALA A O 1
ATOM 683 N N . THR A 1 94 ? 19.484 6.432 -24.940 1.00 40.09 94 THR A N 1
ATOM 684 C CA . THR A 1 94 ? 20.557 5.434 -24.857 1.00 40.09 94 THR A CA 1
ATOM 685 C C . THR A 1 94 ? 21.275 5.536 -23.508 1.00 40.09 94 THR A C 1
ATOM 687 O O . THR A 1 94 ? 22.133 6.399 -23.320 1.00 40.09 94 THR A O 1
ATOM 690 N N . SER A 1 95 ? 20.950 4.650 -22.567 1.00 43.78 95 SER A N 1
ATOM 691 C CA . SER A 1 95 ? 21.663 4.536 -21.288 1.00 43.78 95 SER A CA 1
ATOM 692 C C . SER A 1 95 ? 22.836 3.558 -21.417 1.00 43.78 95 SER A C 1
ATOM 694 O O . SER A 1 95 ? 22.666 2.394 -21.769 1.00 43.78 95 SER A O 1
ATOM 696 N N . LEU A 1 96 ? 24.049 4.052 -21.162 1.00 48.47 96 LEU A N 1
ATOM 697 C CA . LEU A 1 96 ? 25.321 3.353 -21.361 1.00 48.47 96 LEU A CA 1
ATOM 698 C C . LEU A 1 96 ? 25.898 2.969 -19.988 1.00 48.47 96 LEU A C 1
ATOM 700 O O . LEU A 1 96 ? 26.330 3.847 -19.244 1.00 48.47 96 LEU A O 1
ATOM 704 N N . VAL A 1 97 ? 25.918 1.675 -19.644 1.00 52.19 97 VAL A N 1
ATOM 705 C CA . VAL A 1 97 ? 26.568 1.172 -18.418 1.00 52.19 97 VAL A CA 1
ATOM 706 C C . VAL A 1 97 ? 27.823 0.387 -18.798 1.00 52.19 97 VAL A C 1
ATOM 708 O O . VAL A 1 97 ? 27.761 -0.746 -19.265 1.00 52.19 97 VAL A O 1
ATOM 711 N N . LEU A 1 98 ? 28.983 1.014 -18.597 1.00 49.66 98 LEU A N 1
ATOM 712 C CA . LEU A 1 98 ? 30.299 0.378 -18.652 1.00 49.66 98 LEU A CA 1
ATOM 713 C C . LEU A 1 98 ? 30.731 0.026 -17.225 1.00 49.66 98 LEU A C 1
ATOM 715 O O . LEU A 1 98 ? 31.095 0.916 -16.459 1.00 49.66 98 LEU A O 1
ATOM 719 N N . ALA A 1 99 ? 30.755 -1.262 -16.885 1.00 44.59 99 ALA A N 1
ATOM 720 C CA . ALA A 1 99 ? 31.398 -1.755 -15.670 1.00 44.59 99 ALA A CA 1
ATOM 721 C C . ALA A 1 99 ? 32.510 -2.745 -16.041 1.00 44.59 99 ALA A C 1
ATOM 723 O O . ALA A 1 99 ? 32.272 -3.917 -16.328 1.00 44.59 99 ALA A O 1
ATOM 724 N N . ALA A 1 100 ? 33.747 -2.248 -16.050 1.00 46.84 100 ALA A N 1
ATOM 725 C CA . ALA A 1 100 ? 34.947 -3.065 -16.129 1.00 46.84 100 ALA A CA 1
ATOM 726 C C . ALA A 1 100 ? 35.462 -3.355 -14.712 1.00 46.84 100 ALA A C 1
ATOM 728 O O . ALA A 1 100 ? 35.776 -2.430 -13.969 1.00 46.84 100 ALA A O 1
ATOM 729 N N . GLY A 1 101 ? 35.629 -4.640 -14.389 1.00 47.91 101 GLY A N 1
ATOM 730 C CA . GLY A 1 101 ? 36.546 -5.093 -13.340 1.00 47.91 101 GLY A CA 1
ATOM 731 C C . GLY A 1 101 ? 35.911 -5.477 -12.001 1.00 47.91 101 GLY A C 1
ATOM 732 O O . GLY A 1 101 ? 35.537 -4.632 -11.201 1.00 47.91 101 GLY A O 1
ATOM 733 N N . THR A 1 102 ? 35.907 -6.789 -11.737 1.00 46.06 102 THR A N 1
ATOM 734 C CA . THR A 1 102 ? 35.929 -7.413 -10.397 1.00 46.06 102 THR A CA 1
ATOM 735 C C . THR A 1 102 ? 34.797 -7.031 -9.428 1.00 46.06 102 THR A C 1
ATOM 737 O O . THR A 1 102 ? 35.044 -6.473 -8.366 1.00 46.06 102 THR A O 1
ATOM 740 N N . GLY A 1 103 ? 33.559 -7.405 -9.768 1.00 45.12 103 GLY A N 1
ATOM 741 C CA . GLY A 1 103 ? 32.390 -7.337 -8.868 1.00 45.12 103 GLY A CA 1
ATOM 742 C C . GLY A 1 103 ? 31.148 -8.061 -9.411 1.00 45.12 103 GLY A C 1
ATOM 743 O O . GLY A 1 103 ? 30.023 -7.656 -9.148 1.00 45.12 103 GLY A O 1
ATOM 744 N N . VAL A 1 104 ? 31.350 -9.087 -10.244 1.00 50.50 104 VAL A N 1
ATOM 745 C CA . VAL A 1 104 ? 30.382 -9.505 -11.279 1.00 50.50 104 VAL A CA 1
ATOM 746 C C . VAL A 1 104 ? 29.079 -10.097 -10.725 1.00 50.50 104 VAL A C 1
ATOM 748 O O . VAL A 1 104 ? 28.049 -9.920 -11.352 1.00 50.50 104 VAL A O 1
ATOM 751 N N . ALA A 1 105 ? 29.074 -10.724 -9.547 1.00 52.25 105 ALA A N 1
ATOM 752 C CA . ALA A 1 105 ? 27.874 -11.420 -9.061 1.00 52.25 105 ALA A CA 1
ATOM 753 C C . ALA A 1 105 ? 26.734 -10.480 -8.612 1.00 52.25 105 ALA A C 1
ATOM 755 O O . ALA A 1 105 ? 25.571 -10.813 -8.792 1.00 52.25 105 ALA A O 1
ATOM 756 N N . ALA A 1 106 ? 27.050 -9.307 -8.053 1.00 52.62 106 ALA A N 1
ATOM 757 C CA . ALA A 1 106 ? 26.023 -8.337 -7.654 1.00 52.62 106 ALA A CA 1
ATOM 758 C C . ALA A 1 106 ? 25.549 -7.478 -8.839 1.00 52.62 106 ALA A C 1
ATOM 760 O O . ALA A 1 106 ? 24.416 -7.017 -8.867 1.00 52.62 106 ALA A O 1
ATOM 761 N N . ALA A 1 107 ? 26.408 -7.279 -9.843 1.00 53.34 107 ALA A N 1
ATOM 762 C CA . ALA A 1 107 ? 26.057 -6.512 -11.034 1.00 53.34 107 ALA A CA 1
ATOM 763 C C . ALA A 1 107 ? 25.187 -7.305 -12.026 1.00 53.34 107 ALA A C 1
ATOM 765 O O . ALA A 1 107 ? 24.480 -6.693 -12.823 1.00 53.34 107 ALA A O 1
ATOM 766 N N . THR A 1 108 ? 25.232 -8.645 -12.003 1.00 55.38 108 THR A N 1
ATOM 767 C CA . THR A 1 108 ? 24.370 -9.472 -12.863 1.00 55.38 108 THR A CA 1
ATOM 768 C C . THR A 1 108 ? 22.908 -9.398 -12.449 1.00 55.38 108 THR A C 1
ATOM 770 O O . THR A 1 108 ? 22.066 -9.287 -13.329 1.00 55.38 108 THR A O 1
ATOM 773 N N . GLY A 1 109 ? 22.616 -9.390 -11.145 1.00 57.75 109 GLY A N 1
ATOM 774 C CA . GLY A 1 109 ? 21.238 -9.318 -10.655 1.00 57.75 109 GLY A CA 1
ATOM 775 C C . GLY A 1 109 ? 20.560 -7.982 -10.981 1.00 57.75 109 GLY A C 1
ATOM 776 O O . GLY A 1 109 ? 19.454 -7.977 -11.512 1.00 57.75 109 GLY A O 1
ATOM 777 N N . PHE A 1 110 ? 21.264 -6.857 -10.808 1.00 60.06 110 PHE A N 1
ATOM 778 C CA . PHE A 1 110 ? 20.712 -5.526 -11.098 1.00 60.06 110 PHE A CA 1
ATOM 779 C C . PHE A 1 110 ? 20.187 -5.402 -12.542 1.00 60.06 110 PHE A C 1
ATOM 781 O O . PHE A 1 110 ? 19.165 -4.771 -12.802 1.00 60.06 110 PHE A O 1
ATOM 788 N N . LEU A 1 111 ? 20.871 -6.039 -13.500 1.00 69.00 111 LEU A N 1
ATOM 789 C CA . LEU A 1 111 ? 20.455 -6.078 -14.906 1.00 69.00 111 LEU A CA 1
ATOM 790 C C . LEU A 1 111 ? 19.295 -7.051 -15.172 1.00 69.00 111 LEU A C 1
ATOM 792 O O . LEU A 1 111 ? 18.703 -7.011 -16.254 1.00 69.00 111 LEU A O 1
ATOM 796 N N . GLU A 1 112 ? 18.990 -7.953 -14.238 1.00 83.56 112 GLU A N 1
ATOM 797 C CA . GLU A 1 112 ? 17.847 -8.862 -14.311 1.00 83.56 112 GLU A CA 1
ATOM 798 C C . GLU A 1 112 ? 16.552 -8.149 -13.930 1.00 83.56 112 GLU A C 1
ATOM 800 O O . GLU A 1 112 ? 15.561 -8.331 -14.638 1.00 83.56 112 GLU A O 1
ATOM 805 N N . LEU A 1 113 ? 16.575 -7.299 -12.897 1.00 93.19 113 LEU A N 1
ATOM 806 C CA . LEU A 1 113 ? 15.422 -6.505 -12.467 1.00 93.19 113 LEU A CA 1
ATOM 807 C C . LEU A 1 113 ? 15.131 -5.321 -13.399 1.00 93.19 113 LEU A C 1
ATOM 809 O O . LEU A 1 113 ? 14.004 -5.176 -13.878 1.00 93.19 113 LEU A O 1
ATOM 813 N N . HIS A 1 114 ? 16.141 -4.492 -13.662 1.00 94.06 114 HIS A N 1
ATOM 814 C CA . HIS A 1 114 ? 15.995 -3.254 -14.424 1.00 94.06 114 HIS A CA 1
ATOM 815 C C . HIS A 1 114 ? 16.006 -3.529 -15.934 1.00 94.06 114 HIS A C 1
ATOM 817 O O . HIS A 1 114 ? 16.877 -4.230 -16.456 1.00 94.06 114 HIS A O 1
ATOM 823 N N . THR A 1 115 ? 15.034 -2.979 -16.663 1.00 92.88 115 THR A N 1
ATOM 824 C CA . THR A 1 115 ? 14.955 -3.110 -18.128 1.00 92.88 115 THR A CA 1
ATOM 825 C C . THR A 1 115 ? 15.558 -1.919 -18.867 1.00 92.88 115 THR A C 1
ATOM 827 O O . THR A 1 115 ? 15.905 -2.050 -20.041 1.00 92.88 115 THR A O 1
ATOM 830 N N . GLY A 1 116 ? 15.671 -0.763 -18.208 1.00 93.00 116 GLY A N 1
ATOM 831 C CA . GLY A 1 116 ? 15.994 0.522 -18.822 1.00 93.00 116 GLY A CA 1
ATOM 832 C C . GLY A 1 116 ? 14.885 1.090 -19.717 1.00 93.00 116 GLY A C 1
ATOM 833 O O . GLY A 1 116 ? 15.119 2.089 -20.398 1.00 93.00 116 GLY A O 1
ATOM 834 N N . VAL A 1 117 ? 13.704 0.466 -19.748 1.00 89.69 117 VAL A N 1
ATOM 835 C CA . VAL A 1 117 ? 12.530 0.932 -20.496 1.00 89.69 117 VAL A CA 1
ATOM 836 C C . VAL A 1 117 ? 11.632 1.709 -19.543 1.00 89.69 117 VAL A C 1
ATOM 838 O O . VAL A 1 117 ? 11.293 1.204 -18.482 1.00 89.69 117 VAL A O 1
ATOM 841 N N . PHE A 1 118 ? 11.230 2.919 -19.920 1.00 91.75 118 PHE A N 1
ATOM 842 C CA . PHE A 1 118 ? 10.407 3.806 -19.092 1.00 91.75 118 PHE A CA 1
ATOM 843 C C . PHE A 1 118 ? 9.039 4.024 -19.734 1.00 91.75 118 PHE A C 1
ATOM 845 O O . PHE A 1 118 ? 8.921 3.968 -20.962 1.00 91.75 118 PHE A O 1
ATOM 852 N N . GLY A 1 119 ? 8.021 4.276 -18.910 1.00 84.31 119 GLY A N 1
ATOM 853 C CA . GLY A 1 119 ? 6.686 4.635 -19.385 1.00 84.31 119 GLY A CA 1
ATOM 854 C C . GLY A 1 119 ? 6.698 5.882 -20.280 1.00 84.31 119 GLY A C 1
ATOM 855 O O . GLY A 1 119 ? 7.487 6.811 -20.082 1.00 84.31 119 GLY A O 1
ATOM 856 N N . GLU A 1 120 ? 5.832 5.902 -21.299 1.00 81.31 120 GLU A N 1
ATOM 857 C CA . GLU A 1 120 ? 5.685 7.061 -22.183 1.00 81.31 120 GLU A CA 1
ATOM 858 C C . GLU A 1 120 ? 4.704 8.082 -21.582 1.00 81.31 120 GLU A C 1
ATOM 860 O O . GLU A 1 120 ? 3.568 7.729 -21.254 1.00 81.31 120 GLU A O 1
ATOM 865 N N . PRO A 1 121 ? 5.078 9.371 -21.493 1.00 74.62 121 PRO A N 1
ATOM 866 C CA . PRO A 1 121 ? 4.164 10.400 -21.017 1.00 74.62 121 PRO A CA 1
ATOM 867 C C . PRO A 1 121 ? 2.980 10.584 -21.979 1.00 74.62 121 PRO A C 1
ATOM 869 O O . PRO A 1 121 ? 3.144 10.591 -23.202 1.00 74.62 121 PRO A O 1
ATOM 872 N N . GLY A 1 122 ? 1.788 10.829 -21.428 1.00 67.38 122 GLY A N 1
ATOM 873 C CA . GLY A 1 122 ? 0.578 11.134 -22.206 1.00 67.38 122 GLY A CA 1
ATOM 874 C C . GLY A 1 122 ? -0.322 9.942 -22.556 1.00 67.38 122 GLY A C 1
ATOM 875 O O . GLY A 1 122 ? -1.270 10.121 -23.326 1.00 67.38 122 GLY A O 1
ATOM 876 N N . MET A 1 123 ? -0.065 8.762 -21.989 1.00 67.06 123 MET A N 1
ATOM 877 C CA . MET A 1 123 ? -1.035 7.661 -21.936 1.00 67.06 123 MET A CA 1
ATOM 878 C C . MET A 1 123 ? -2.022 7.855 -20.768 1.00 67.06 123 MET A C 1
ATOM 880 O O . MET A 1 123 ? -1.954 8.846 -20.042 1.00 67.06 123 MET A O 1
ATOM 884 N N . THR A 1 124 ? -3.004 6.957 -20.621 1.00 56.69 124 THR A N 1
ATOM 885 C CA . THR A 1 124 ? -4.065 7.064 -19.594 1.00 56.69 124 THR A CA 1
ATOM 886 C C . THR A 1 124 ? -3.542 7.024 -18.158 1.00 56.69 124 THR A C 1
ATOM 888 O O . THR A 1 124 ? -4.199 7.551 -17.267 1.00 56.69 124 THR A O 1
ATOM 891 N N . GLU A 1 125 ? -2.362 6.449 -17.956 1.00 63.53 125 GLU A N 1
ATOM 892 C CA . GLU A 1 125 ? -1.618 6.398 -16.703 1.00 63.53 125 GLU A CA 1
ATOM 893 C C . GLU A 1 125 ? -0.315 7.153 -16.984 1.00 63.53 125 GLU A C 1
ATOM 895 O O . GLU A 1 125 ? 0.507 6.715 -17.785 1.00 63.53 125 GLU A O 1
ATOM 900 N N . ASN A 1 126 ? -0.182 8.378 -16.475 1.00 75.88 126 ASN A N 1
ATOM 901 C CA . ASN A 1 126 ? 0.948 9.258 -16.795 1.00 75.88 126 ASN A CA 1
ATOM 902 C C . ASN A 1 126 ? 2.191 8.909 -15.951 1.00 75.88 126 ASN A C 1
ATOM 904 O O . ASN A 1 126 ? 2.893 9.806 -15.486 1.00 75.88 126 ASN A O 1
ATOM 908 N N . ASP A 1 127 ? 2.421 7.615 -15.736 1.00 84.19 127 ASP A N 1
ATOM 909 C CA . ASP A 1 127 ? 3.544 7.069 -14.986 1.00 84.19 127 ASP A CA 1
ATOM 910 C C . ASP A 1 127 ? 4.752 6.920 -15.928 1.00 84.19 127 ASP A C 1
ATOM 912 O O . ASP A 1 127 ? 4.723 6.189 -16.921 1.00 84.19 127 ASP A O 1
ATOM 916 N N . THR A 1 128 ? 5.821 7.657 -15.622 1.00 89.38 128 THR A N 1
ATOM 917 C CA . THR A 1 128 ? 7.084 7.656 -16.380 1.00 89.38 128 THR A CA 1
ATOM 918 C C . THR A 1 128 ? 8.173 6.798 -15.735 1.00 89.38 128 THR A C 1
ATOM 920 O O . THR A 1 128 ? 9.340 6.894 -16.121 1.00 89.38 128 THR A O 1
ATOM 923 N N . SER A 1 129 ? 7.825 6.001 -14.728 1.00 91.69 129 SER A N 1
ATOM 924 C CA . SER A 1 129 ? 8.736 5.100 -14.038 1.00 91.69 129 SER A CA 1
ATOM 925 C C . SER A 1 129 ? 9.207 3.962 -14.945 1.00 91.69 129 SER A C 1
ATOM 927 O O . SER A 1 129 ? 8.691 3.718 -16.044 1.00 91.69 129 SER A O 1
ATOM 929 N N . GLU A 1 130 ? 10.279 3.305 -14.510 1.00 93.88 130 GLU A N 1
ATOM 930 C CA . GLU A 1 130 ? 10.868 2.192 -15.241 1.00 93.88 130 GLU A CA 1
ATOM 931 C C . GLU A 1 130 ? 9.948 0.967 -15.203 1.00 93.88 130 GLU A C 1
ATOM 933 O O . GLU A 1 130 ? 9.381 0.628 -14.167 1.00 93.88 130 GLU A O 1
ATOM 938 N N . LEU A 1 131 ? 9.857 0.250 -16.318 1.00 93.94 131 LEU A N 1
ATOM 939 C CA . LEU A 1 131 ? 9.338 -1.106 -16.357 1.00 93.94 131 LEU A CA 1
ATOM 940 C C . LEU A 1 131 ? 10.386 -2.060 -15.775 1.00 93.94 131 LEU A C 1
ATOM 942 O O . LEU A 1 131 ? 11.497 -2.177 -16.285 1.00 93.94 131 LEU A O 1
ATOM 946 N N . LEU A 1 132 ? 10.027 -2.785 -14.731 1.00 95.62 132 LEU A N 1
ATOM 947 C CA . LEU A 1 132 ? 10.850 -3.789 -14.074 1.00 95.62 132 LEU A CA 1
ATOM 948 C C . LEU A 1 132 ? 10.420 -5.191 -14.503 1.00 95.62 132 LEU A C 1
ATOM 950 O O . LEU A 1 132 ? 9.248 -5.442 -14.796 1.00 95.62 132 LEU A O 1
ATOM 954 N N . ARG A 1 133 ? 11.365 -6.135 -14.518 1.00 94.81 133 ARG A N 1
ATOM 955 C CA . ARG A 1 133 ? 11.055 -7.556 -14.712 1.00 94.81 133 ARG A CA 1
ATOM 956 C C . ARG A 1 133 ? 10.536 -8.129 -13.399 1.00 94.81 133 ARG A C 1
ATOM 958 O O . ARG A 1 133 ? 11.317 -8.459 -12.512 1.00 94.81 133 ARG A O 1
ATOM 965 N N . ALA A 1 134 ? 9.221 -8.272 -13.288 1.00 94.62 134 ALA A N 1
ATOM 966 C CA . ALA A 1 134 ? 8.562 -8.688 -12.051 1.00 94.62 134 ALA A CA 1
ATOM 967 C C . ALA A 1 134 ? 8.922 -10.121 -11.606 1.00 94.62 134 ALA A C 1
ATOM 969 O O . ALA A 1 134 ? 8.869 -10.435 -10.423 1.00 94.62 134 ALA A O 1
ATOM 970 N N . ALA A 1 135 ? 9.338 -10.979 -12.541 1.00 92.62 135 ALA A N 1
ATOM 971 C CA . ALA A 1 135 ? 9.837 -12.323 -12.249 1.00 92.62 135 ALA A CA 1
ATOM 972 C C . ALA A 1 135 ? 11.323 -12.361 -11.824 1.00 92.62 135 ALA A C 1
ATOM 974 O O . ALA A 1 135 ? 11.885 -13.445 -11.662 1.00 92.62 135 ALA A O 1
ATOM 975 N N . SER A 1 136 ? 11.991 -11.206 -11.694 1.00 94.50 136 SER A N 1
ATOM 976 C CA . SER A 1 136 ? 13.389 -11.147 -11.257 1.00 94.50 136 SER A CA 1
ATOM 977 C C . SER A 1 136 ? 13.536 -11.673 -9.821 1.00 94.50 136 SER A C 1
ATOM 979 O O . SER A 1 136 ? 12.722 -11.328 -8.959 1.00 94.50 136 SER A O 1
ATOM 981 N N . PRO A 1 137 ? 14.592 -12.453 -9.514 1.00 93.81 137 PRO A N 1
ATOM 982 C CA . PRO A 1 137 ? 14.860 -12.923 -8.154 1.00 93.81 137 PRO A CA 1
ATOM 983 C C . PRO A 1 137 ? 15.157 -11.791 -7.155 1.00 93.81 137 PRO A C 1
ATOM 985 O O . PRO A 1 137 ? 15.189 -12.048 -5.955 1.00 93.81 137 PRO A O 1
ATOM 988 N N . GLU A 1 138 ? 15.361 -10.556 -7.623 1.00 94.00 138 GLU A N 1
ATOM 989 C CA . GLU A 1 138 ? 15.583 -9.372 -6.780 1.00 94.00 138 GLU A CA 1
ATOM 990 C C . GLU A 1 138 ? 14.287 -8.687 -6.317 1.00 94.00 138 GLU A C 1
ATOM 992 O O . GLU A 1 138 ? 14.315 -7.884 -5.383 1.00 94.00 138 GLU A O 1
ATOM 997 N N . VAL A 1 139 ? 13.140 -8.998 -6.933 1.00 95.94 139 VAL A N 1
ATOM 998 C CA . VAL A 1 139 ? 11.852 -8.378 -6.578 1.00 95.94 139 VAL A CA 1
ATOM 999 C C . VAL A 1 139 ? 11.476 -8.576 -5.104 1.00 95.94 139 VAL A C 1
ATOM 1001 O O . VAL A 1 139 ? 11.042 -7.599 -4.493 1.00 95.94 139 VAL A O 1
ATOM 1004 N N . PRO A 1 140 ? 11.684 -9.750 -4.473 1.00 97.38 140 PRO A N 1
ATOM 1005 C CA . PRO A 1 140 ? 11.444 -9.911 -3.040 1.00 97.38 140 PRO A CA 1
ATOM 1006 C C . PRO A 1 140 ? 12.213 -8.909 -2.170 1.00 97.38 140 PRO A C 1
ATOM 1008 O O . PRO A 1 140 ? 11.634 -8.317 -1.263 1.00 97.38 140 PRO A O 1
ATOM 1011 N N . ASP A 1 141 ? 13.496 -8.673 -2.455 1.00 97.06 141 ASP A N 1
ATOM 1012 C CA . ASP A 1 141 ? 14.307 -7.717 -1.690 1.00 97.06 141 ASP A CA 1
ATOM 1013 C C . ASP A 1 141 ? 13.846 -6.274 -1.916 1.00 97.06 141 ASP A C 1
ATOM 1015 O O . ASP A 1 141 ? 13.794 -5.485 -0.968 1.00 97.06 141 ASP A O 1
ATOM 1019 N N . LEU A 1 142 ? 13.439 -5.940 -3.145 1.00 96.44 142 LEU A N 1
ATOM 1020 C CA . LEU A 1 142 ? 12.848 -4.639 -3.446 1.00 96.44 142 LEU A CA 1
ATOM 1021 C C . LEU A 1 142 ? 11.536 -4.427 -2.672 1.00 96.44 142 LEU A C 1
ATOM 1023 O O . LEU A 1 142 ? 11.379 -3.407 -2.003 1.00 96.44 142 LEU A O 1
ATOM 1027 N N . LEU A 1 143 ? 10.621 -5.399 -2.694 1.00 97.38 143 LEU A N 1
ATOM 1028 C CA . LEU A 1 143 ? 9.352 -5.329 -1.963 1.00 97.38 143 LEU A CA 1
ATOM 1029 C C . LEU A 1 143 ? 9.571 -5.209 -0.449 1.00 97.38 143 LEU A C 1
ATOM 1031 O O . LEU A 1 143 ? 8.927 -4.378 0.190 1.00 97.38 143 LEU A O 1
ATOM 1035 N N . ARG A 1 144 ? 10.524 -5.955 0.130 1.00 97.94 144 ARG A N 1
ATOM 1036 C CA . ARG A 1 144 ? 10.921 -5.797 1.544 1.00 97.94 144 ARG A CA 1
ATOM 1037 C C . ARG A 1 144 ? 11.407 -4.386 1.842 1.00 97.94 144 ARG A C 1
ATOM 1039 O O . ARG A 1 144 ? 11.085 -3.842 2.896 1.00 97.94 144 ARG A O 1
ATOM 1046 N N . SER A 1 145 ? 12.176 -3.791 0.929 1.00 97.62 145 SER A N 1
ATOM 1047 C CA . SER A 1 145 ? 12.654 -2.418 1.103 1.00 97.62 145 SER A CA 1
ATOM 1048 C C . SER A 1 145 ? 11.498 -1.414 1.130 1.00 97.62 145 SER A C 1
ATOM 1050 O O . SER A 1 145 ? 11.469 -0.551 2.004 1.00 97.62 145 SER A O 1
ATOM 1052 N N . TYR A 1 146 ? 10.488 -1.585 0.271 1.00 97.12 146 TYR A N 1
ATOM 1053 C CA . TYR A 1 146 ? 9.299 -0.736 0.286 1.00 97.12 146 TYR A CA 1
ATOM 1054 C C . TYR A 1 146 ? 8.432 -0.962 1.522 1.00 97.12 146 TYR A C 1
ATOM 1056 O O . TYR A 1 146 ? 7.958 0.005 2.105 1.00 97.12 146 TYR A O 1
ATOM 1064 N N . VAL A 1 147 ? 8.282 -2.203 1.992 1.00 96.94 147 VAL A N 1
ATOM 1065 C CA . VAL A 1 147 ? 7.592 -2.486 3.261 1.00 96.94 147 VAL A CA 1
ATOM 1066 C C . VAL A 1 147 ? 8.322 -1.859 4.454 1.00 96.94 147 VAL A C 1
ATOM 1068 O O . VAL A 1 147 ? 7.682 -1.424 5.406 1.00 96.94 147 VAL A O 1
ATOM 1071 N N . ALA A 1 148 ? 9.653 -1.760 4.427 1.00 96.88 148 ALA A N 1
ATOM 1072 C CA . ALA A 1 148 ? 10.389 -1.059 5.479 1.00 96.88 148 ALA A CA 1
ATOM 1073 C C . ALA A 1 148 ? 10.096 0.457 5.497 1.00 96.88 148 ALA A C 1
ATOM 1075 O O . ALA A 1 148 ? 10.120 1.066 6.569 1.00 96.88 148 ALA A O 1
ATOM 1076 N N . GLU A 1 149 ? 9.808 1.060 4.338 1.00 95.81 149 GLU A N 1
ATOM 1077 C CA . GLU A 1 149 ? 9.362 2.457 4.218 1.00 95.81 149 GLU A CA 1
ATOM 1078 C C . GLU A 1 149 ? 7.874 2.631 4.566 1.00 95.81 149 GLU A C 1
ATOM 1080 O O . GLU A 1 149 ? 7.495 3.623 5.189 1.00 95.81 149 GLU A O 1
ATOM 1085 N N . LEU A 1 150 ? 7.048 1.654 4.186 1.00 95.44 150 LEU A N 1
ATOM 1086 C CA . LEU A 1 150 ? 5.593 1.618 4.327 1.00 95.44 150 LEU A CA 1
ATOM 1087 C C . LEU A 1 150 ? 5.199 0.439 5.232 1.00 95.44 150 LEU A C 1
ATOM 1089 O O . LEU A 1 150 ? 4.693 -0.581 4.753 1.00 95.44 150 LEU A O 1
ATOM 1093 N N . PRO A 1 151 ? 5.457 0.537 6.549 1.00 95.56 151 PRO A N 1
ATOM 1094 C CA . PRO A 1 151 ? 5.337 -0.599 7.450 1.00 95.56 151 PRO A CA 1
ATOM 1095 C C . PRO A 1 151 ? 3.901 -1.110 7.536 1.00 95.56 151 PRO A C 1
ATOM 1097 O O . PRO A 1 151 ? 2.943 -0.333 7.631 1.00 95.56 151 PRO A O 1
ATOM 1100 N N . LEU A 1 152 ? 3.761 -2.434 7.562 1.00 97.81 152 LEU A N 1
ATOM 1101 C CA . LEU A 1 152 ? 2.496 -3.096 7.866 1.00 97.81 152 LEU A CA 1
ATOM 1102 C C . LEU A 1 152 ? 2.104 -2.867 9.335 1.00 97.81 152 LEU A C 1
ATOM 1104 O O . LEU A 1 152 ? 2.941 -2.548 10.188 1.00 97.81 152 LEU A O 1
ATOM 1108 N N . ALA A 1 153 ? 0.822 -3.045 9.639 1.00 98.12 153 ALA A N 1
ATOM 1109 C CA . ALA A 1 153 ? 0.334 -3.006 11.008 1.00 98.12 153 ALA A CA 1
ATOM 1110 C C . ALA A 1 153 ? 0.945 -4.135 11.864 1.00 98.12 153 ALA A C 1
ATOM 1112 O O . ALA A 1 153 ? 1.264 -5.209 11.346 1.00 98.12 153 ALA A O 1
ATOM 1113 N N . PRO A 1 154 ? 1.094 -3.938 13.190 1.00 96.94 154 PRO A N 1
ATOM 1114 C CA . PRO A 1 154 ? 1.587 -4.985 14.078 1.00 96.94 154 PRO A CA 1
ATOM 1115 C C . PRO A 1 154 ? 0.784 -6.286 13.947 1.00 96.94 154 PRO A C 1
ATOM 1117 O O . PRO A 1 154 ? -0.441 -6.270 14.016 1.00 96.94 154 PRO A O 1
ATOM 1120 N N . GLY A 1 155 ? 1.490 -7.410 13.814 1.00 95.88 155 GLY A N 1
ATOM 1121 C CA . GLY A 1 155 ? 0.881 -8.734 13.658 1.00 95.88 155 GLY A CA 1
ATOM 1122 C C . GLY A 1 155 ? 0.689 -9.185 12.209 1.00 95.88 155 GLY A C 1
ATOM 1123 O O . GLY A 1 155 ? 0.292 -10.325 12.014 1.00 95.88 155 GLY A O 1
ATOM 1124 N N . PHE A 1 156 ? 1.004 -8.341 11.222 1.00 97.31 156 PHE A N 1
ATOM 1125 C CA . PHE A 1 156 ? 1.051 -8.734 9.814 1.00 97.31 156 PHE A CA 1
ATOM 1126 C C . PHE A 1 156 ? 2.487 -9.019 9.362 1.00 97.31 156 PHE A C 1
ATOM 1128 O O . PHE A 1 156 ? 3.417 -8.306 9.751 1.00 97.31 156 PHE A O 1
ATOM 1135 N N . ASP A 1 157 ? 2.652 -10.039 8.522 1.00 96.44 157 ASP A N 1
ATOM 1136 C CA . ASP A 1 157 ? 3.919 -10.412 7.891 1.00 96.44 157 ASP A CA 1
ATOM 1137 C C . ASP A 1 157 ? 3.895 -10.094 6.389 1.00 96.44 157 ASP A C 1
ATOM 1139 O O . ASP A 1 157 ? 2.898 -10.301 5.695 1.00 96.44 157 ASP A O 1
ATOM 1143 N N . ALA A 1 158 ? 5.012 -9.581 5.882 1.00 96.56 158 ALA A N 1
ATOM 1144 C CA . ALA A 1 158 ? 5.173 -9.246 4.478 1.00 96.56 158 ALA A CA 1
ATOM 1145 C C . ALA A 1 158 ? 5.546 -10.458 3.623 1.00 96.56 158 ALA A C 1
ATOM 1147 O O . ALA A 1 158 ? 5.209 -10.475 2.441 1.00 96.56 158 ALA A O 1
ATOM 1148 N N . GLU A 1 159 ? 6.215 -11.469 4.187 1.00 97.31 159 GLU A N 1
ATOM 1149 C CA . GLU A 1 159 ? 6.702 -12.608 3.398 1.00 97.31 159 GLU A CA 1
ATOM 1150 C C . GLU A 1 159 ? 5.573 -13.369 2.685 1.00 97.31 159 GLU A C 1
ATOM 1152 O O . GLU A 1 159 ? 5.710 -13.597 1.485 1.00 97.31 159 GLU A O 1
ATOM 1157 N N . PRO A 1 160 ? 4.412 -13.668 3.306 1.00 96.69 160 PRO A N 1
ATOM 1158 C CA . PRO A 1 160 ? 3.309 -14.300 2.583 1.00 96.69 160 PRO A CA 1
ATOM 1159 C C . PRO A 1 160 ? 2.778 -13.459 1.412 1.00 96.69 160 PRO A C 1
ATOM 1161 O O . PRO A 1 160 ? 2.383 -14.003 0.380 1.00 96.69 160 PRO A O 1
ATOM 1164 N N . LEU A 1 161 ? 2.770 -12.128 1.549 1.00 96.31 161 LEU A N 1
ATOM 1165 C CA . LEU A 1 161 ? 2.327 -11.208 0.495 1.00 96.31 161 LEU A CA 1
ATOM 1166 C C . LEU A 1 161 ? 3.322 -11.168 -0.662 1.00 96.31 161 LEU A C 1
ATOM 1168 O O . LEU A 1 161 ? 2.918 -11.195 -1.825 1.00 96.31 161 LEU A O 1
ATOM 1172 N N . ILE A 1 162 ? 4.614 -11.162 -0.337 1.00 97.00 162 ILE A N 1
ATOM 1173 C CA . ILE A 1 162 ? 5.700 -11.263 -1.309 1.00 97.00 162 ILE A CA 1
ATOM 1174 C C . ILE A 1 162 ? 5.632 -12.612 -2.026 1.00 97.00 162 ILE A C 1
ATOM 1176 O O . ILE A 1 162 ? 5.661 -12.635 -3.250 1.00 97.00 162 ILE A O 1
ATOM 1180 N N . ASP A 1 163 ? 5.463 -13.722 -1.308 1.00 96.00 163 ASP A N 1
ATOM 1181 C CA . ASP A 1 163 ? 5.325 -15.055 -1.900 1.00 96.00 163 ASP A CA 1
ATOM 1182 C C . ASP A 1 163 ? 4.113 -15.132 -2.835 1.00 96.00 163 ASP A C 1
ATOM 1184 O O . ASP A 1 163 ? 4.212 -15.666 -3.942 1.00 96.00 163 ASP A O 1
ATOM 1188 N N . ARG A 1 164 ? 2.971 -14.556 -2.432 1.00 94.62 164 ARG A N 1
ATOM 1189 C CA . ARG A 1 164 ? 1.773 -14.471 -3.280 1.00 94.62 164 ARG A CA 1
ATOM 1190 C C . ARG A 1 164 ? 2.022 -13.637 -4.530 1.00 94.62 164 ARG A C 1
ATOM 1192 O O . ARG A 1 164 ? 1.574 -14.039 -5.601 1.00 94.62 164 ARG A O 1
ATOM 1199 N N . PHE A 1 165 ? 2.714 -12.507 -4.399 1.00 94.88 165 PHE A N 1
ATOM 1200 C CA . PHE A 1 165 ? 3.124 -11.698 -5.542 1.00 94.88 165 PHE A CA 1
ATOM 1201 C C . PHE A 1 165 ? 4.030 -12.521 -6.467 1.00 94.88 165 PHE A C 1
ATOM 1203 O O . PHE A 1 165 ? 3.728 -12.693 -7.636 1.00 94.88 165 PHE A O 1
ATOM 1210 N N . MET A 1 166 ? 5.085 -13.150 -5.952 1.00 95.12 166 MET A N 1
ATOM 1211 C CA . MET A 1 166 ? 6.016 -13.930 -6.777 1.00 95.12 166 MET A CA 1
ATOM 1212 C C . MET A 1 166 ? 5.388 -15.172 -7.423 1.00 95.12 166 MET A C 1
ATOM 1214 O O . MET A 1 166 ? 5.873 -15.638 -8.452 1.00 95.12 166 MET A O 1
ATOM 1218 N N . ALA A 1 167 ? 4.327 -15.725 -6.833 1.00 94.38 167 ALA A N 1
ATOM 1219 C CA . ALA A 1 167 ? 3.576 -16.838 -7.405 1.00 94.38 167 ALA A CA 1
ATOM 1220 C C . ALA A 1 167 ? 2.662 -16.426 -8.576 1.00 94.38 167 ALA A C 1
ATOM 1222 O O . ALA A 1 167 ? 2.160 -17.303 -9.286 1.00 94.38 167 ALA A O 1
ATOM 1223 N N . GLY A 1 168 ? 2.416 -15.127 -8.773 1.00 90.62 168 GLY A N 1
ATOM 1224 C CA . GLY A 1 168 ? 1.654 -14.611 -9.904 1.00 90.62 168 GLY A CA 1
ATOM 1225 C C . GLY A 1 168 ? 2.433 -14.667 -11.222 1.00 90.62 168 GLY A C 1
ATOM 1226 O O . GLY A 1 168 ? 3.663 -14.678 -11.254 1.00 90.62 168 GLY A O 1
ATOM 1227 N N . ASP A 1 169 ? 1.707 -14.703 -12.342 1.00 80.75 169 ASP A N 1
ATOM 1228 C CA . ASP A 1 169 ? 2.310 -14.602 -13.675 1.00 80.75 169 ASP A CA 1
ATOM 1229 C C . ASP A 1 169 ? 2.535 -13.126 -14.017 1.00 80.75 169 ASP A C 1
ATOM 1231 O O . ASP A 1 169 ? 1.629 -12.425 -14.475 1.00 80.75 169 ASP A O 1
ATOM 1235 N N . HIS A 1 170 ? 3.740 -12.638 -13.725 1.00 82.19 170 HIS A N 1
ATOM 1236 C CA . HIS A 1 170 ? 4.099 -11.243 -13.931 1.00 82.19 170 HIS A CA 1
ATOM 1237 C C . HIS A 1 170 ? 5.145 -11.095 -15.038 1.00 82.19 170 HIS A C 1
ATOM 1239 O O . HIS A 1 170 ? 6.250 -11.634 -14.966 1.00 82.19 170 HIS A O 1
ATOM 1245 N N . GLY A 1 171 ? 4.797 -10.318 -16.064 1.00 90.12 171 GLY A N 1
ATOM 1246 C CA . GLY A 1 171 ? 5.723 -9.895 -17.110 1.00 90.12 171 GLY A CA 1
ATOM 1247 C C . GLY A 1 171 ? 6.536 -8.677 -16.673 1.00 90.12 171 GLY A C 1
ATOM 1248 O O . GLY A 1 171 ? 7.426 -8.757 -15.825 1.00 90.12 171 GLY A O 1
ATOM 1249 N N . LEU A 1 172 ? 6.227 -7.534 -17.280 1.00 93.25 172 LEU A N 1
ATOM 1250 C CA . LEU A 1 172 ? 6.776 -6.243 -16.883 1.00 93.25 172 LEU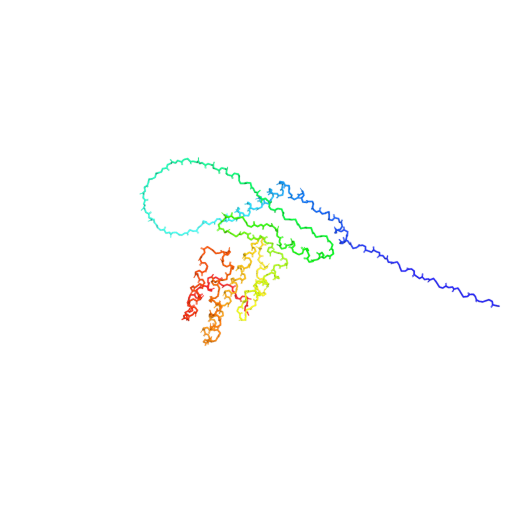 A CA 1
ATOM 1251 C C . LEU A 1 172 ? 5.791 -5.523 -15.965 1.00 93.25 172 LEU A C 1
ATOM 1253 O O . LEU A 1 172 ? 4.585 -5.579 -16.196 1.00 93.25 172 LEU A O 1
ATOM 1257 N N . VAL A 1 173 ? 6.313 -4.839 -14.955 1.00 93.81 173 VAL A N 1
ATOM 1258 C CA . VAL A 1 173 ? 5.541 -4.017 -14.016 1.00 93.81 173 VAL A CA 1
ATOM 1259 C C . VAL A 1 173 ? 6.207 -2.657 -13.891 1.00 93.81 173 VAL A C 1
ATOM 1261 O O . VAL A 1 173 ? 7.429 -2.579 -13.941 1.00 93.81 173 VAL A O 1
ATOM 1264 N N . GLN A 1 174 ? 5.443 -1.582 -13.740 1.00 93.12 174 GLN A N 1
ATOM 1265 C CA . GLN A 1 174 ? 6.035 -0.277 -13.447 1.00 93.12 174 GLN A CA 1
ATOM 1266 C C . GLN A 1 174 ? 6.627 -0.264 -12.034 1.00 93.12 174 GLN A C 1
ATOM 1268 O O . GLN A 1 174 ? 6.069 -0.872 -11.116 1.00 93.12 174 GLN A O 1
ATOM 1273 N N . ALA A 1 175 ? 7.763 0.410 -11.853 1.00 93.94 175 ALA A N 1
ATOM 1274 C CA . ALA A 1 175 ? 8.417 0.524 -10.553 1.00 93.94 175 ALA A CA 1
ATOM 1275 C C . ALA A 1 175 ? 7.479 1.159 -9.514 1.00 93.94 175 ALA A C 1
ATOM 1277 O O . ALA A 1 175 ? 7.351 0.639 -8.402 1.00 93.94 175 ALA A O 1
ATOM 1278 N N . ASP A 1 176 ? 6.744 2.202 -9.908 1.00 92.38 176 ASP A N 1
ATOM 1279 C CA . ASP A 1 176 ? 5.742 2.828 -9.042 1.00 92.38 176 ASP A CA 1
ATOM 1280 C C . ASP A 1 176 ? 4.531 1.915 -8.815 1.00 92.38 176 ASP A C 1
ATOM 1282 O O . ASP A 1 176 ? 3.945 1.939 -7.735 1.00 92.38 176 ASP A O 1
ATOM 1286 N N . GLY A 1 177 ? 4.229 1.005 -9.747 1.00 92.44 177 GLY A N 1
ATOM 1287 C CA . GLY A 1 177 ? 3.250 -0.066 -9.553 1.00 92.44 177 GLY A CA 1
ATOM 1288 C C . GLY A 1 177 ? 3.633 -1.043 -8.431 1.00 92.44 177 GLY A C 1
ATOM 1289 O O . GLY A 1 177 ? 2.792 -1.383 -7.598 1.00 92.44 177 GLY A O 1
ATOM 1290 N N . LEU A 1 178 ? 4.906 -1.455 -8.339 1.00 94.81 178 LEU A N 1
ATOM 1291 C CA . LEU A 1 178 ? 5.384 -2.279 -7.213 1.00 94.81 178 LEU A CA 1
ATOM 1292 C C . LEU A 1 178 ? 5.305 -1.522 -5.888 1.00 94.81 178 LEU A C 1
ATOM 1294 O O . LEU A 1 178 ? 4.871 -2.074 -4.875 1.00 94.81 178 LEU A O 1
ATOM 1298 N N . ARG A 1 179 ? 5.699 -0.246 -5.887 1.00 95.38 179 ARG A N 1
ATOM 1299 C CA . ARG A 1 179 ? 5.614 0.592 -4.690 1.00 95.38 179 ARG A CA 1
ATOM 1300 C C . ARG A 1 179 ? 4.160 0.794 -4.261 1.00 95.38 179 ARG A C 1
ATOM 1302 O O . ARG A 1 179 ? 3.840 0.607 -3.088 1.00 95.38 179 ARG A O 1
ATOM 1309 N N . GLY A 1 180 ? 3.272 1.071 -5.211 1.00 94.19 180 GLY A N 1
ATOM 1310 C CA . GLY A 1 180 ? 1.828 1.167 -5.016 1.00 94.19 180 GLY A CA 1
ATOM 1311 C C . GLY A 1 180 ? 1.221 -0.112 -4.447 1.00 94.19 180 GLY A C 1
ATOM 1312 O O . GLY A 1 180 ? 0.409 -0.049 -3.526 1.00 94.19 180 GLY A O 1
ATOM 1313 N N . GLN A 1 181 ? 1.680 -1.280 -4.900 1.00 95.25 181 GLN A N 1
ATOM 1314 C CA . GLN A 1 181 ? 1.249 -2.561 -4.346 1.00 95.25 181 GLN A CA 1
ATOM 1315 C C . GLN A 1 181 ? 1.615 -2.702 -2.859 1.00 95.25 181 GLN A C 1
ATOM 1317 O O . GLN A 1 181 ? 0.777 -3.128 -2.062 1.00 95.25 181 GLN A O 1
ATOM 1322 N N . THR A 1 182 ? 2.835 -2.321 -2.465 1.00 96.44 182 THR A N 1
ATOM 1323 C CA . THR A 1 182 ? 3.255 -2.363 -1.049 1.00 96.44 182 THR A CA 1
ATOM 1324 C C . THR A 1 182 ? 2.560 -1.313 -0.186 1.00 96.44 182 THR A C 1
ATOM 1326 O O . THR A 1 182 ? 2.191 -1.596 0.953 1.00 96.44 182 THR A O 1
ATOM 1329 N N . PHE A 1 183 ? 2.301 -0.127 -0.743 1.00 96.38 183 PHE A N 1
ATOM 1330 C CA . PHE A 1 183 ? 1.461 0.887 -0.114 1.00 96.38 183 PHE A CA 1
ATOM 1331 C C . PHE A 1 183 ? 0.069 0.332 0.181 1.00 96.38 183 PHE A C 1
ATOM 1333 O O . PHE A 1 183 ? -0.420 0.448 1.304 1.00 96.38 183 PHE A O 1
ATOM 1340 N N . PHE A 1 184 ? -0.533 -0.344 -0.796 1.00 95.94 184 PHE A N 1
ATOM 1341 C CA . PHE A 1 184 ? -1.845 -0.950 -0.645 1.00 95.94 184 PHE A CA 1
ATOM 1342 C C . PHE A 1 184 ? -1.865 -2.042 0.441 1.00 95.94 184 PHE A C 1
ATOM 1344 O O . PHE A 1 184 ? -2.780 -2.076 1.264 1.00 95.94 184 PHE A O 1
ATOM 1351 N N . TRP A 1 185 ? -0.821 -2.878 0.532 1.00 97.56 185 TRP A N 1
ATOM 1352 C CA . TRP A 1 185 ? -0.665 -3.830 1.643 1.00 97.56 185 TRP A CA 1
ATOM 1353 C C . TRP A 1 185 ? -0.623 -3.134 3.006 1.00 97.56 185 TRP A C 1
ATOM 1355 O O . TRP A 1 185 ? -1.283 -3.579 3.948 1.00 97.56 185 TRP A O 1
ATOM 1365 N N . SER A 1 186 ? 0.121 -2.029 3.111 1.00 97.75 186 SER A N 1
ATOM 1366 C CA . SER A 1 186 ? 0.204 -1.242 4.341 1.00 97.75 186 SER A CA 1
ATOM 1367 C C . SER A 1 186 ? -1.167 -0.685 4.730 1.00 97.75 186 SER A C 1
ATOM 1369 O O . SER A 1 186 ? -1.623 -0.967 5.840 1.00 97.75 186 SER A O 1
ATOM 1371 N N . VAL A 1 187 ? -1.869 -0.006 3.814 1.00 97.88 187 VAL A N 1
ATOM 1372 C CA . VAL A 1 187 ? -3.228 0.527 4.042 1.00 97.88 187 VAL A CA 1
ATOM 1373 C C . VAL A 1 187 ? -4.157 -0.562 4.570 1.00 97.88 187 VAL A C 1
ATOM 1375 O O . VAL A 1 187 ? -4.664 -0.445 5.687 1.00 97.88 187 VAL A O 1
ATOM 1378 N N . CYS A 1 188 ? -4.294 -1.663 3.831 1.00 98.25 188 CYS A N 1
ATOM 1379 C CA . CYS A 1 188 ? -5.176 -2.761 4.209 1.00 98.25 188 CYS A CA 1
ATOM 1380 C C . CYS A 1 188 ? -4.825 -3.363 5.575 1.00 98.25 188 CYS A C 1
ATOM 1382 O O . CYS A 1 188 ? -5.716 -3.659 6.372 1.00 98.25 188 CYS A O 1
ATOM 1384 N N . SER A 1 189 ? -3.535 -3.526 5.892 1.00 98.50 189 SER A N 1
ATOM 1385 C CA . SER A 1 189 ? -3.125 -4.074 7.191 1.00 98.50 189 SER A CA 1
ATOM 1386 C C . SER A 1 189 ? -3.541 -3.163 8.354 1.00 98.50 189 SER A C 1
ATOM 1388 O O . SER A 1 189 ? -3.991 -3.644 9.397 1.00 98.50 189 SER A O 1
ATOM 1390 N N . TRP A 1 190 ? -3.455 -1.841 8.170 1.00 98.62 190 TRP A N 1
ATOM 1391 C CA . TRP A 1 190 ? -3.826 -0.855 9.184 1.00 98.62 190 TRP A CA 1
ATOM 1392 C C . TRP A 1 190 ? -5.337 -0.684 9.325 1.00 98.62 190 TRP A C 1
ATOM 1394 O O . TRP A 1 190 ? -5.812 -0.527 10.450 1.00 98.62 190 TRP A O 1
ATOM 1404 N N . GLU A 1 191 ? -6.100 -0.778 8.238 1.00 98.56 191 GLU A N 1
ATOM 1405 C CA . GLU A 1 191 ? -7.566 -0.809 8.288 1.00 98.56 191 GLU A CA 1
ATOM 1406 C C . GLU A 1 191 ? -8.076 -2.041 9.039 1.00 98.56 191 GLU A C 1
ATOM 1408 O O . GLU A 1 191 ? -8.861 -1.924 9.982 1.00 98.56 191 GLU A O 1
ATOM 1413 N N . LEU A 1 192 ? -7.556 -3.220 8.696 1.00 98.06 192 LEU A N 1
ATOM 1414 C CA . LEU A 1 192 ? -7.885 -4.467 9.378 1.00 98.06 192 LEU A CA 1
ATOM 1415 C C . LEU A 1 192 ? -7.466 -4.440 10.859 1.00 98.06 192 LEU A C 1
ATOM 1417 O O . LEU A 1 192 ? -8.227 -4.870 11.725 1.00 98.06 192 LEU A O 1
ATOM 1421 N N . SER A 1 193 ? -6.288 -3.891 11.181 1.00 98.38 193 SER A N 1
ATOM 1422 C CA . SER A 1 193 ? -5.858 -3.705 12.575 1.00 98.38 193 SER A CA 1
ATOM 1423 C C . SER A 1 193 ? -6.759 -2.731 13.340 1.00 98.38 193 SER A C 1
ATOM 1425 O O . SER A 1 193 ? -6.986 -2.935 14.535 1.00 98.38 193 SER A O 1
ATOM 1427 N N . TRP A 1 194 ? -7.263 -1.681 12.686 1.00 98.62 194 TRP A N 1
ATOM 1428 C CA . TRP A 1 194 ? -8.212 -0.749 13.292 1.00 98.62 194 TRP A CA 1
ATOM 1429 C C . TRP A 1 194 ? -9.540 -1.446 13.605 1.00 98.62 194 TRP A C 1
ATOM 1431 O O . TRP A 1 194 ? -10.069 -1.284 14.706 1.00 98.62 194 TRP A O 1
ATOM 1441 N N . LEU A 1 195 ? -10.057 -2.253 12.669 1.00 98.44 195 LEU A N 1
ATOM 1442 C CA . LEU A 1 195 ? -11.309 -3.001 12.833 1.00 98.44 195 LEU A CA 1
ATOM 1443 C C . LEU A 1 195 ? -11.218 -4.015 13.980 1.00 98.44 195 LEU A C 1
ATOM 1445 O O . LEU A 1 195 ? -12.124 -4.066 14.816 1.00 98.44 195 LEU A O 1
ATOM 1449 N N . ASP A 1 196 ? -10.111 -4.756 14.077 1.00 97.88 196 ASP A N 1
ATOM 1450 C CA . ASP A 1 196 ? -9.869 -5.690 15.182 1.00 97.88 196 ASP A CA 1
ATOM 1451 C C . ASP A 1 196 ? -9.844 -4.968 16.539 1.00 97.88 196 ASP A C 1
ATOM 1453 O O . ASP A 1 196 ? -10.501 -5.397 17.492 1.00 97.88 196 ASP A O 1
ATOM 1457 N N . ALA A 1 197 ? -9.122 -3.845 16.628 1.00 98.50 197 ALA A N 1
ATOM 1458 C CA . ALA A 1 197 ? -9.032 -3.047 17.848 1.00 98.50 197 ALA A CA 1
ATOM 1459 C C . ALA A 1 197 ? -10.396 -2.471 18.259 1.00 98.50 197 ALA A C 1
ATOM 1461 O O . ALA A 1 197 ? -10.775 -2.542 19.431 1.00 98.50 197 ALA A O 1
ATOM 1462 N N . HIS A 1 198 ? -11.165 -1.968 17.289 1.00 98.56 198 HIS A N 1
ATOM 1463 C CA . HIS A 1 198 ? -12.518 -1.470 17.507 1.00 98.56 198 HIS A CA 1
ATOM 1464 C C . HIS A 1 198 ? -13.448 -2.569 18.040 1.00 98.56 198 HIS A C 1
ATOM 1466 O O . HIS A 1 198 ? -14.146 -2.366 19.035 1.00 98.56 198 HIS A O 1
ATOM 1472 N N . ALA A 1 199 ? -13.426 -3.755 17.423 1.00 98.44 199 ALA A N 1
ATOM 1473 C CA . ALA A 1 199 ? -14.235 -4.896 17.847 1.00 98.44 199 ALA A CA 1
ATOM 1474 C C . ALA A 1 199 ? -13.856 -5.400 19.252 1.00 98.44 199 ALA A C 1
ATOM 1476 O O . ALA A 1 199 ? -14.728 -5.822 20.015 1.00 98.44 199 ALA A O 1
ATOM 1477 N N . ALA A 1 200 ? -12.571 -5.327 19.612 1.00 98.38 200 ALA A N 1
ATOM 1478 C CA . ALA A 1 200 ? -12.065 -5.696 20.932 1.00 98.38 200 ALA A CA 1
ATOM 1479 C C . ALA A 1 200 ? -12.286 -4.616 22.011 1.00 98.38 200 ALA A C 1
ATOM 1481 O O . ALA A 1 200 ? -12.124 -4.900 23.200 1.00 98.38 200 ALA A O 1
ATOM 1482 N N . GLY A 1 201 ? -12.641 -3.386 21.623 1.00 98.31 201 GLY A N 1
ATOM 1483 C CA . GLY A 1 201 ? -12.672 -2.236 22.528 1.00 98.31 201 GLY A CA 1
ATOM 1484 C C . GLY A 1 201 ? -11.281 -1.795 23.009 1.00 98.31 201 GLY A C 1
ATOM 1485 O O . GLY A 1 201 ? -11.173 -1.172 24.067 1.00 98.31 201 GLY A O 1
ATOM 1486 N N . ASP A 1 202 ? -10.221 -2.125 22.265 1.00 98.44 202 ASP A N 1
ATOM 1487 C CA . ASP A 1 202 ? -8.847 -1.700 22.547 1.00 98.44 202 ASP A CA 1
ATOM 1488 C C . ASP A 1 202 ? -8.613 -0.287 21.994 1.00 98.44 202 ASP A C 1
ATOM 1490 O O . ASP A 1 202 ? -8.170 -0.093 20.860 1.00 98.44 202 ASP A O 1
ATOM 1494 N N . ALA A 1 203 ? -8.929 0.713 22.819 1.00 98.50 203 ALA A N 1
ATOM 1495 C CA . ALA A 1 203 ? -8.800 2.119 22.448 1.00 98.50 203 ALA A CA 1
ATOM 1496 C C . ALA A 1 203 ? -7.357 2.515 22.092 1.00 98.50 203 ALA A C 1
ATOM 1498 O O . ALA A 1 203 ? -7.152 3.330 21.198 1.00 98.50 203 ALA A O 1
ATOM 1499 N N . GLU A 1 204 ? -6.347 1.931 22.746 1.00 98.38 204 GLU A N 1
ATOM 1500 C CA . GLU A 1 204 ? -4.952 2.291 22.480 1.00 98.38 204 GLU A CA 1
ATOM 1501 C C . GLU A 1 204 ? -4.507 1.779 21.104 1.00 98.38 204 GLU A C 1
ATOM 1503 O O . GLU A 1 204 ? -3.872 2.505 20.337 1.00 98.38 204 GLU A O 1
ATOM 1508 N N . ALA A 1 205 ? -4.859 0.536 20.762 1.00 98.19 205 ALA A N 1
ATOM 1509 C CA . ALA A 1 205 ? -4.594 -0.006 19.434 1.00 98.19 205 ALA A CA 1
ATOM 1510 C C . ALA A 1 205 ? -5.382 0.730 18.340 1.00 98.19 205 ALA A C 1
ATOM 1512 O O . ALA A 1 205 ? -4.812 1.044 17.291 1.00 98.19 205 ALA A O 1
ATOM 1513 N N . GLN A 1 206 ? -6.646 1.067 18.606 1.00 98.62 206 GLN A N 1
ATOM 1514 C CA . GLN A 1 206 ? -7.489 1.815 17.677 1.00 98.62 206 GLN A CA 1
ATOM 1515 C C . GLN A 1 206 ? -6.925 3.222 17.409 1.00 98.62 206 GLN A C 1
ATOM 1517 O O . GLN A 1 206 ? -6.860 3.648 16.252 1.00 98.62 206 GLN A O 1
ATOM 1522 N N . ASP A 1 207 ? -6.445 3.926 18.440 1.00 98.69 207 ASP A N 1
ATOM 1523 C CA . ASP A 1 207 ? -5.815 5.245 18.303 1.00 98.69 207 ASP A CA 1
ATOM 1524 C C . ASP A 1 207 ? -4.528 5.174 17.470 1.00 98.69 207 ASP A C 1
ATOM 1526 O O . ASP A 1 207 ? -4.324 5.993 16.569 1.00 98.69 207 ASP A O 1
ATOM 1530 N N . ARG A 1 208 ? -3.671 4.168 17.707 1.00 98.50 208 ARG A N 1
ATOM 1531 C CA . ARG A 1 208 ? -2.451 3.967 16.903 1.00 98.50 208 ARG A CA 1
ATOM 1532 C C . ARG A 1 208 ? -2.774 3.746 15.428 1.00 98.50 208 ARG A C 1
ATOM 1534 O O . ARG A 1 208 ? -2.155 4.385 14.577 1.00 98.50 208 ARG A O 1
ATOM 1541 N N . ALA A 1 209 ? -3.746 2.885 15.129 1.00 98.50 209 ALA A N 1
ATOM 1542 C CA . ALA A 1 209 ? -4.161 2.636 13.753 1.00 98.50 209 ALA A CA 1
ATOM 1543 C C . ALA A 1 209 ? -4.781 3.886 13.109 1.00 98.50 209 ALA A C 1
ATOM 1545 O O . ALA A 1 209 ? -4.455 4.220 11.974 1.00 98.50 209 ALA A O 1
ATOM 1546 N N . THR A 1 210 ? -5.579 4.651 13.860 1.00 98.75 210 THR A N 1
ATOM 1547 C CA . THR A 1 210 ? -6.162 5.922 13.395 1.00 98.75 210 THR A CA 1
ATOM 1548 C C . THR A 1 210 ? -5.085 6.936 12.998 1.00 98.75 210 THR A C 1
ATOM 1550 O O . THR A 1 210 ? -5.204 7.589 11.961 1.00 98.75 210 THR A O 1
ATOM 1553 N N . VAL A 1 211 ? -4.014 7.062 13.792 1.00 98.50 211 VAL A N 1
ATOM 1554 C CA . VAL A 1 211 ? -2.885 7.955 13.478 1.00 98.50 211 VAL A CA 1
ATOM 1555 C C . VAL A 1 211 ? -2.195 7.549 12.180 1.00 98.50 211 VAL A C 1
ATOM 1557 O O . VAL A 1 211 ? -1.813 8.428 11.409 1.00 98.50 211 VAL A O 1
ATOM 1560 N N . GLN A 1 212 ? -2.029 6.250 11.929 1.00 98.25 212 GLN A N 1
ATOM 1561 C CA . GLN A 1 212 ? -1.396 5.786 10.699 1.00 98.25 212 GLN A CA 1
ATOM 1562 C C . GLN A 1 212 ? -2.309 5.969 9.481 1.00 98.25 212 GLN A C 1
ATOM 1564 O O . GLN A 1 212 ? -1.857 6.508 8.474 1.00 98.25 212 GLN A O 1
ATOM 1569 N N . LEU A 1 213 ? -3.599 5.628 9.591 1.00 98.31 213 LEU A N 1
ATOM 1570 C CA . LEU A 1 213 ? -4.580 5.835 8.517 1.00 98.31 213 LEU A CA 1
ATOM 1571 C C . LEU A 1 213 ? -4.671 7.306 8.087 1.00 98.31 213 LEU A C 1
ATOM 1573 O O . LEU A 1 213 ? -4.815 7.602 6.906 1.00 98.31 213 LEU A O 1
ATOM 1577 N N . ALA A 1 214 ? -4.512 8.240 9.029 1.00 98.31 214 ALA A N 1
ATOM 1578 C CA . ALA A 1 214 ? -4.499 9.671 8.740 1.00 98.31 214 ALA A CA 1
ATOM 1579 C C . ALA A 1 214 ? -3.281 10.156 7.931 1.00 98.31 214 ALA A C 1
ATOM 1581 O O . ALA A 1 214 ? -3.317 11.282 7.442 1.00 98.31 214 ALA A O 1
ATOM 1582 N N . ARG A 1 215 ? -2.217 9.352 7.794 1.00 97.56 215 ARG A N 1
ATOM 1583 C CA . ARG A 1 215 ? -1.006 9.711 7.032 1.00 97.56 215 ARG A CA 1
ATOM 1584 C C . ARG A 1 215 ? -1.075 9.297 5.570 1.00 97.56 215 ARG A C 1
ATOM 1586 O O . ARG A 1 215 ? -0.538 10.005 4.728 1.00 97.56 215 ARG A O 1
ATOM 1593 N N . PHE A 1 216 ? -1.750 8.187 5.266 1.00 96.12 216 PHE A N 1
ATOM 1594 C CA . PHE A 1 216 ? -1.776 7.626 3.915 1.00 96.12 216 PHE A CA 1
ATOM 1595 C C . PHE A 1 216 ? -2.209 8.600 2.812 1.00 96.12 216 PHE A C 1
ATOM 1597 O O . PHE A 1 216 ? -1.567 8.577 1.767 1.00 96.12 216 PHE A O 1
ATOM 1604 N N . PRO A 1 217 ? -3.205 9.492 3.005 1.00 95.81 217 PRO A N 1
ATOM 1605 C CA . PRO A 1 217 ? -3.580 10.465 1.976 1.00 95.81 217 PRO A CA 1
ATOM 1606 C C . PRO A 1 217 ? -2.470 11.433 1.543 1.00 95.81 217 PRO A C 1
ATOM 1608 O O . PRO A 1 217 ? -2.625 12.096 0.519 1.00 95.81 217 PRO A O 1
ATOM 1611 N N . ASP A 1 218 ? -1.401 11.558 2.331 1.00 94.88 218 ASP A N 1
ATOM 1612 C CA . ASP A 1 218 ? -0.281 12.463 2.071 1.00 94.88 218 ASP A CA 1
ATOM 1613 C C . ASP A 1 218 ? 0.986 11.710 1.615 1.00 94.88 218 ASP A C 1
ATOM 1615 O O . ASP A 1 218 ? 2.038 12.330 1.434 1.00 94.88 218 ASP A O 1
ATOM 1619 N N . GLU A 1 219 ? 0.913 10.387 1.427 1.00 93.69 219 GLU A N 1
ATOM 1620 C CA . GLU A 1 219 ? 2.061 9.596 0.982 1.00 93.69 219 GLU A CA 1
ATOM 1621 C C . GLU A 1 219 ? 2.432 9.935 -0.471 1.00 93.69 219 GLU A C 1
ATOM 1623 O O . GLU A 1 219 ? 1.563 9.909 -1.349 1.00 93.69 219 GLU A O 1
ATOM 1628 N N . PRO A 1 220 ? 3.721 10.206 -0.772 1.00 90.62 220 PRO A N 1
ATOM 1629 C CA . PRO A 1 220 ? 4.152 10.626 -2.106 1.00 90.62 220 PRO A CA 1
ATOM 1630 C C . PRO A 1 220 ? 3.746 9.665 -3.222 1.00 90.62 220 PRO A C 1
ATOM 1632 O O . PRO A 1 220 ? 3.419 10.113 -4.315 1.00 90.62 220 PRO A O 1
ATOM 1635 N N . VAL A 1 221 ? 3.713 8.364 -2.919 1.00 88.44 221 VAL A N 1
ATOM 1636 C CA . VAL A 1 221 ? 3.371 7.307 -3.876 1.00 88.44 221 VAL A CA 1
ATOM 1637 C C . VAL A 1 221 ? 1.986 7.511 -4.506 1.00 88.44 221 VAL A C 1
ATOM 1639 O O . VAL A 1 221 ? 1.784 7.146 -5.652 1.00 88.44 221 VAL A O 1
ATOM 1642 N N . LEU A 1 222 ? 1.037 8.165 -3.825 1.00 86.38 222 LEU A N 1
ATOM 1643 C CA . LEU A 1 222 ? -0.284 8.447 -4.399 1.00 86.38 222 LEU A CA 1
ATOM 1644 C C . LEU A 1 222 ? -0.240 9.461 -5.545 1.00 86.38 222 LEU A C 1
ATOM 1646 O O . LEU A 1 222 ? -1.066 9.387 -6.449 1.00 86.38 222 LEU A O 1
ATOM 1650 N N . GLY A 1 223 ? 0.708 10.401 -5.525 1.00 81.06 223 GLY A N 1
ATOM 1651 C CA . GLY A 1 223 ? 0.845 11.395 -6.591 1.00 81.06 223 GLY A CA 1
ATOM 1652 C C . GLY A 1 223 ? 1.237 10.779 -7.934 1.00 81.06 223 GLY A C 1
ATOM 1653 O O . GLY A 1 223 ? 0.886 11.333 -8.975 1.00 81.06 223 GLY A O 1
ATOM 1654 N N . ASP A 1 224 ? 1.917 9.634 -7.888 1.00 72.00 224 ASP A N 1
ATOM 1655 C CA . ASP A 1 224 ? 2.443 8.942 -9.063 1.00 72.00 224 ASP A CA 1
ATOM 1656 C C . ASP A 1 224 ? 1.409 7.973 -9.672 1.00 72.00 224 ASP A C 1
ATOM 1658 O O . ASP A 1 224 ? 1.427 7.736 -10.878 1.00 72.00 224 ASP A O 1
ATOM 1662 N N . ILE A 1 225 ? 0.451 7.482 -8.869 1.00 69.94 225 ILE A N 1
ATOM 1663 C CA . ILE A 1 225 ? -0.521 6.453 -9.287 1.00 69.94 225 ILE A CA 1
ATOM 1664 C C . ILE A 1 225 ? -1.954 7.005 -9.472 1.00 69.94 225 ILE A C 1
ATOM 1666 O O . ILE A 1 225 ? -2.774 6.384 -10.147 1.00 69.94 225 ILE A O 1
ATOM 1670 N N . ASP A 1 226 ? -2.315 8.151 -8.876 1.00 67.38 226 ASP A N 1
ATOM 1671 C CA . ASP A 1 226 ? -3.726 8.547 -8.721 1.00 67.38 226 ASP A CA 1
ATOM 1672 C C . ASP A 1 226 ? -4.184 9.732 -9.597 1.00 67.38 226 ASP A C 1
ATOM 1674 O O . ASP A 1 226 ? -3.626 10.829 -9.596 1.00 67.38 226 ASP A O 1
ATOM 1678 N N . GLY A 1 227 ? -5.340 9.546 -10.244 1.00 61.44 227 GLY A N 1
ATOM 1679 C CA . GLY A 1 227 ? -6.173 10.592 -10.851 1.00 61.44 227 GLY A CA 1
ATOM 1680 C C . GLY A 1 227 ? -7.090 11.316 -9.848 1.00 61.44 227 GLY A C 1
ATOM 1681 O O . GLY A 1 227 ? -8.194 11.719 -10.219 1.00 61.44 227 GLY A O 1
ATOM 1682 N N . ALA A 1 228 ? -6.636 11.479 -8.598 1.00 65.88 228 ALA A N 1
ATOM 1683 C CA . ALA A 1 228 ? -7.308 12.055 -7.420 1.00 65.88 228 ALA A CA 1
ATOM 1684 C C . ALA A 1 228 ? -8.423 11.229 -6.730 1.00 65.88 228 ALA A C 1
ATOM 1686 O O . ALA A 1 228 ? -8.989 11.700 -5.738 1.00 65.88 228 ALA A O 1
ATOM 1687 N N . GLY A 1 229 ? -8.757 10.027 -7.205 1.00 84.81 229 GLY A N 1
ATOM 1688 C CA . GLY A 1 229 ? -9.828 9.202 -6.630 1.00 84.81 229 GLY A CA 1
ATOM 1689 C C . GLY A 1 229 ? -9.411 8.439 -5.370 1.00 84.81 229 GLY A C 1
ATOM 1690 O O . GLY A 1 229 ? -10.167 8.387 -4.398 1.00 84.81 229 GLY A O 1
ATOM 1691 N N . VAL A 1 230 ? -8.200 7.882 -5.367 1.00 90.50 230 VAL A N 1
ATOM 1692 C CA . VAL A 1 230 ? -7.666 7.076 -4.256 1.00 90.50 230 VAL A CA 1
ATOM 1693 C C . VAL A 1 230 ? -7.405 7.952 -3.037 1.00 90.50 230 VAL A C 1
ATOM 1695 O O . VAL A 1 230 ? -7.807 7.616 -1.926 1.00 90.50 230 VAL A O 1
ATOM 1698 N N . THR A 1 231 ? -6.804 9.122 -3.247 1.00 92.94 231 THR A N 1
ATOM 1699 C CA . THR A 1 231 ? -6.477 10.058 -2.168 1.00 92.94 231 THR A CA 1
ATOM 1700 C C . THR A 1 231 ? -7.731 10.500 -1.410 1.00 92.94 231 THR A C 1
ATOM 1702 O O . THR A 1 231 ? -7.736 10.555 -0.180 1.00 92.94 231 THR A O 1
ATOM 1705 N N . GLU A 1 232 ? -8.814 10.812 -2.126 1.00 93.06 232 GLU A N 1
ATOM 1706 C CA . GLU A 1 232 ? -10.082 11.188 -1.499 1.00 93.06 232 GLU A CA 1
ATOM 1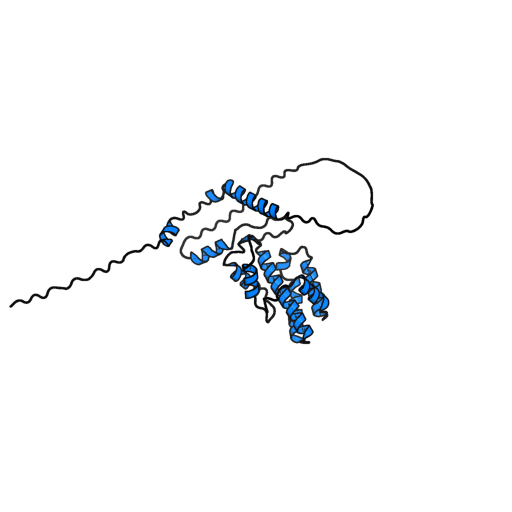707 C C . GLU A 1 232 ? -10.719 10.011 -0.746 1.00 93.06 232 GLU A C 1
ATOM 1709 O O . GLU A 1 232 ? -11.208 10.206 0.368 1.00 93.06 232 GLU A O 1
ATOM 1714 N N . SER A 1 233 ? -10.646 8.791 -1.292 1.00 94.50 233 SER A N 1
ATOM 1715 C CA . SER A 1 233 ? -11.091 7.583 -0.582 1.00 94.50 233 SER A CA 1
ATOM 1716 C C . SER A 1 233 ? -10.362 7.427 0.756 1.00 94.50 233 SER A C 1
ATOM 1718 O O . SER A 1 233 ? -10.992 7.337 1.809 1.00 94.50 233 SER A O 1
ATOM 1720 N N . LEU A 1 234 ? -9.030 7.530 0.753 1.00 96.25 234 LEU A N 1
ATOM 1721 C CA . LEU A 1 234 ? -8.215 7.397 1.964 1.00 96.25 234 LEU A CA 1
ATOM 1722 C C . LEU A 1 234 ? -8.507 8.491 3.001 1.00 96.25 234 LEU A C 1
ATOM 1724 O O . LEU A 1 234 ? -8.500 8.221 4.202 1.00 96.25 234 LEU A O 1
ATOM 1728 N N . ARG A 1 235 ? -8.826 9.723 2.576 1.00 97.06 235 ARG A N 1
ATOM 1729 C CA . ARG A 1 235 ? -9.278 10.778 3.505 1.00 97.06 235 ARG A CA 1
ATOM 1730 C C . ARG A 1 235 ? -10.598 10.416 4.177 1.00 97.06 235 ARG A C 1
ATOM 1732 O O . ARG A 1 235 ? -10.766 10.690 5.366 1.00 97.06 235 ARG A O 1
ATOM 1739 N N . GLN A 1 236 ? -11.524 9.801 3.443 1.00 97.50 236 GLN A N 1
ATOM 1740 C CA . GLN A 1 236 ? -12.803 9.351 3.997 1.00 97.50 236 GLN A CA 1
ATOM 1741 C C . GLN A 1 236 ? -12.608 8.210 5.001 1.00 97.50 236 GLN A C 1
ATOM 1743 O O . GLN A 1 236 ? -13.219 8.245 6.071 1.00 97.50 236 GLN A O 1
ATOM 1748 N N . ILE A 1 237 ? -11.713 7.262 4.713 1.00 98.50 237 ILE A N 1
ATOM 1749 C CA . ILE A 1 237 ? -11.312 6.202 5.650 1.00 98.50 237 ILE A CA 1
ATOM 1750 C C . ILE A 1 237 ? -10.690 6.794 6.917 1.00 98.50 237 ILE A C 1
ATOM 1752 O O . ILE A 1 237 ? -11.134 6.484 8.023 1.00 98.50 237 ILE A O 1
ATOM 1756 N N . ALA A 1 238 ? -9.724 7.704 6.781 1.00 98.50 238 ALA A N 1
ATOM 1757 C CA . ALA A 1 238 ? -9.093 8.363 7.922 1.00 98.50 238 ALA A CA 1
ATOM 1758 C C . ALA A 1 238 ? -10.109 9.128 8.791 1.00 98.50 238 ALA A C 1
ATOM 1760 O O . ALA A 1 238 ? -10.056 9.063 10.022 1.00 98.50 238 ALA A O 1
ATOM 1761 N N . ALA A 1 239 ? -11.063 9.826 8.170 1.00 98.62 239 ALA A N 1
ATOM 1762 C CA . ALA A 1 239 ? -12.131 10.522 8.884 1.00 98.62 239 ALA A CA 1
ATOM 1763 C C . ALA A 1 239 ? -13.078 9.549 9.610 1.00 98.62 239 ALA A C 1
ATOM 1765 O O . ALA A 1 239 ? -13.478 9.816 10.745 1.00 98.62 239 ALA A O 1
ATOM 1766 N N . ALA A 1 240 ? -13.412 8.413 8.991 1.00 98.62 240 ALA A N 1
ATOM 1767 C CA . ALA A 1 240 ? -14.220 7.366 9.613 1.00 98.62 240 ALA A CA 1
ATOM 1768 C C . ALA A 1 240 ? -13.516 6.758 10.836 1.00 98.62 240 ALA A C 1
ATOM 1770 O O . ALA A 1 240 ? -14.134 6.625 11.895 1.00 98.62 240 ALA A O 1
ATOM 1771 N N . ALA A 1 241 ? -12.209 6.495 10.722 1.00 98.62 241 ALA A N 1
ATOM 1772 C CA . ALA A 1 241 ? -11.378 5.999 11.814 1.00 98.62 241 ALA A CA 1
ATOM 1773 C C . ALA A 1 241 ? -11.381 6.963 13.013 1.00 98.62 241 ALA A C 1
ATOM 1775 O O . ALA A 1 241 ? -11.645 6.550 14.142 1.00 98.62 241 ALA A O 1
ATOM 1776 N N . GLN A 1 242 ? -11.187 8.263 12.763 1.00 98.62 242 GLN A N 1
ATOM 1777 C CA . GLN A 1 242 ? -11.239 9.307 13.798 1.00 98.62 242 GLN A CA 1
ATOM 1778 C C . GLN A 1 242 ? -12.620 9.437 14.453 1.00 98.62 242 GLN A C 1
ATOM 1780 O O . GLN A 1 242 ? -12.720 9.749 15.638 1.00 98.62 242 GLN A O 1
ATOM 1785 N N . ALA A 1 243 ? -13.692 9.204 13.693 1.00 98.56 243 ALA A N 1
ATOM 1786 C CA . ALA A 1 243 ? -15.060 9.241 14.198 1.00 98.56 243 ALA A CA 1
ATOM 1787 C C . ALA A 1 243 ? -15.474 7.959 14.942 1.00 98.56 243 ALA A C 1
ATOM 1789 O O . ALA A 1 243 ? -16.562 7.923 15.520 1.00 98.56 243 ALA A O 1
ATOM 1790 N N . GLY A 1 244 ? -14.647 6.907 14.922 1.00 98.38 244 GLY A N 1
ATOM 1791 C CA . GLY A 1 244 ? -15.020 5.604 15.466 1.00 98.38 244 GLY A CA 1
ATOM 1792 C C . GLY A 1 244 ? -16.114 4.896 14.659 1.00 98.38 244 GLY A C 1
ATOM 1793 O O . GLY A 1 244 ? -16.831 4.078 15.230 1.00 98.38 244 GLY A O 1
ATOM 1794 N N . ASP A 1 245 ? -16.290 5.225 13.371 1.00 98.56 245 ASP A N 1
ATOM 1795 C CA . ASP A 1 245 ? -17.289 4.595 12.499 1.00 98.56 245 ASP A CA 1
ATOM 1796 C C . ASP A 1 245 ? -16.647 3.451 11.698 1.00 98.56 245 ASP A C 1
ATOM 1798 O O . ASP A 1 245 ? -15.920 3.716 10.740 1.00 98.56 245 ASP A O 1
ATOM 1802 N N . PRO A 1 246 ? -16.918 2.177 12.034 1.00 98.56 246 PRO A N 1
ATOM 1803 C CA . PRO A 1 246 ? -16.290 1.048 11.354 1.00 98.56 246 PRO A CA 1
ATOM 1804 C C . PRO A 1 246 ? -16.814 0.826 9.934 1.00 98.56 246 PRO A C 1
ATOM 1806 O O . PRO A 1 246 ? -16.185 0.119 9.156 1.00 98.56 246 PRO A O 1
ATOM 1809 N N . ARG A 1 247 ? -17.981 1.375 9.569 1.00 98.44 247 ARG A N 1
ATOM 1810 C CA . ARG A 1 247 ? -18.692 0.957 8.347 1.00 98.44 247 ARG A CA 1
ATOM 1811 C C . ARG A 1 247 ? -17.958 1.308 7.048 1.00 98.44 247 ARG A C 1
ATOM 1813 O O . ARG A 1 247 ? -17.965 0.460 6.158 1.00 98.44 247 ARG A O 1
ATOM 1820 N N . PRO A 1 248 ? -17.370 2.510 6.879 1.00 98.25 248 PRO A N 1
ATOM 1821 C CA . PRO A 1 248 ? -16.610 2.830 5.672 1.00 98.25 248 PRO A CA 1
ATOM 1822 C C . PRO A 1 248 ? -15.350 1.973 5.547 1.00 98.25 248 PRO A C 1
ATOM 1824 O O . PRO A 1 248 ? -15.077 1.481 4.462 1.00 98.25 248 PRO A O 1
ATOM 1827 N N . ILE A 1 249 ? -14.664 1.737 6.669 1.00 98.44 249 ILE A N 1
ATOM 1828 C CA . ILE A 1 249 ? -13.438 0.933 6.736 1.00 98.44 249 ILE A CA 1
ATOM 1829 C C . ILE A 1 249 ? -13.747 -0.521 6.381 1.00 98.44 249 ILE A C 1
ATOM 1831 O O . ILE A 1 249 ? -13.136 -1.066 5.478 1.00 98.44 249 ILE A O 1
ATOM 1835 N N . GLN A 1 250 ? -14.780 -1.111 6.992 1.00 98.12 250 GLN A N 1
ATOM 1836 C CA . GLN A 1 250 ? -15.215 -2.471 6.669 1.00 98.12 250 GLN A CA 1
ATOM 1837 C C . GLN A 1 250 ? -15.551 -2.625 5.181 1.00 98.12 250 GLN A C 1
ATOM 1839 O O . GLN A 1 250 ? -15.175 -3.609 4.556 1.00 98.12 250 GLN A O 1
ATOM 1844 N N . ARG A 1 251 ? -16.259 -1.647 4.601 1.00 97.12 251 ARG A N 1
ATOM 1845 C CA . ARG A 1 251 ? -16.603 -1.686 3.178 1.00 97.12 251 ARG A CA 1
ATOM 1846 C C . ARG A 1 251 ? -15.357 -1.661 2.298 1.00 97.12 251 ARG A C 1
ATOM 1848 O O . ARG A 1 251 ? -15.344 -2.378 1.304 1.00 97.12 251 ARG A O 1
ATOM 1855 N N . ASP A 1 252 ? -14.384 -0.812 2.613 1.00 96.38 252 ASP A N 1
ATOM 1856 C CA . ASP A 1 252 ? -13.144 -0.745 1.842 1.00 96.38 252 ASP A CA 1
ATOM 1857 C C . ASP A 1 252 ? -12.389 -2.072 1.935 1.00 96.38 252 ASP A C 1
ATOM 1859 O O . ASP A 1 252 ? -12.113 -2.688 0.905 1.00 96.38 252 ASP A O 1
ATOM 1863 N N . THR A 1 253 ? -12.227 -2.604 3.153 1.00 96.50 253 THR A N 1
ATOM 1864 C CA . THR A 1 253 ? -11.563 -3.893 3.357 1.00 96.50 253 THR A CA 1
ATOM 1865 C C . THR A 1 253 ? -12.263 -5.043 2.639 1.00 96.50 253 THR A C 1
ATOM 1867 O O . THR A 1 253 ? -11.590 -5.869 2.036 1.00 96.50 253 THR A O 1
ATOM 1870 N N . ASP A 1 254 ? -13.599 -5.079 2.631 1.00 95.25 254 ASP A N 1
ATOM 1871 C CA . ASP A 1 254 ? -14.369 -6.138 1.962 1.00 95.25 254 ASP A CA 1
ATOM 1872 C C . ASP A 1 254 ? -14.189 -6.129 0.434 1.00 95.25 254 ASP A C 1
ATOM 1874 O O . ASP A 1 254 ? -14.355 -7.159 -0.221 1.00 95.25 254 ASP A O 1
ATOM 1878 N N . VAL A 1 255 ? -13.921 -4.957 -0.151 1.00 94.56 255 VAL A N 1
ATOM 1879 C CA . VAL A 1 255 ? -13.825 -4.778 -1.606 1.00 94.56 255 VAL A CA 1
ATOM 1880 C C . VAL A 1 255 ? -12.383 -4.867 -2.084 1.00 94.56 255 VAL A C 1
ATOM 1882 O O . VAL A 1 255 ? -12.127 -5.463 -3.130 1.00 94.56 255 VAL A O 1
ATOM 1885 N N . ASN A 1 256 ? -11.457 -4.265 -1.343 1.00 94.25 256 ASN A N 1
ATOM 1886 C CA . ASN A 1 256 ? -10.101 -4.038 -1.815 1.00 94.25 256 ASN A CA 1
ATOM 1887 C C . ASN A 1 256 ? -9.078 -4.946 -1.108 1.00 94.25 256 ASN A C 1
ATOM 1889 O O . ASN A 1 256 ? -8.059 -5.284 -1.708 1.00 94.25 256 ASN A O 1
ATOM 1893 N N . CYS A 1 257 ? -9.320 -5.370 0.137 1.00 94.94 257 CYS A N 1
ATOM 1894 C CA . CYS A 1 257 ? -8.303 -6.039 0.946 1.00 94.94 257 CYS A CA 1
ATOM 1895 C C . CYS A 1 257 ? -8.452 -7.566 0.961 1.00 94.94 257 CYS A C 1
ATOM 1897 O O . CYS A 1 257 ? -9.346 -8.119 1.591 1.00 94.94 257 CYS A O 1
ATOM 1899 N N . ASP A 1 258 ? -7.492 -8.259 0.347 1.00 86.38 258 ASP A N 1
ATOM 1900 C CA . ASP A 1 258 ? -7.307 -9.713 0.462 1.00 86.38 258 ASP A CA 1
ATOM 1901 C C . ASP A 1 258 ? -5.966 -10.002 1.162 1.00 86.38 258 ASP A C 1
ATOM 1903 O O . ASP A 1 258 ? -4.955 -10.322 0.529 1.00 86.38 258 ASP A O 1
ATOM 1907 N N . LEU A 1 259 ? -5.946 -9.803 2.487 1.00 76.44 259 LEU A N 1
ATOM 1908 C CA . LEU A 1 259 ? -4.771 -10.011 3.349 1.00 76.44 259 LEU A CA 1
ATOM 1909 C C . LEU A 1 259 ? -4.905 -11.222 4.286 1.00 76.44 259 LEU A C 1
ATOM 1911 O O . LEU A 1 259 ? -4.114 -11.358 5.220 1.00 76.44 259 LEU A O 1
ATOM 1915 N N . ASP A 1 260 ? -5.854 -12.127 4.039 1.00 80.25 260 ASP A N 1
ATOM 1916 C CA . ASP A 1 260 ? -6.077 -13.310 4.890 1.00 80.25 260 ASP A CA 1
ATOM 1917 C C . ASP A 1 260 ? -4.834 -14.208 5.010 1.00 80.25 260 ASP A C 1
ATOM 1919 O O . ASP A 1 260 ? -4.699 -14.977 5.958 1.00 80.25 260 ASP A O 1
ATOM 1923 N N . ILE A 1 261 ? -3.901 -14.093 4.065 1.00 68.50 261 ILE A N 1
ATOM 1924 C CA . ILE A 1 261 ? -2.648 -14.851 4.038 1.00 68.50 261 ILE A CA 1
ATOM 1925 C C . ILE A 1 261 ? -1.515 -14.240 4.877 1.00 68.50 261 ILE A C 1
ATOM 1927 O O . ILE A 1 261 ? -0.480 -14.880 5.030 1.00 68.50 261 ILE A O 1
ATOM 1931 N N . ALA A 1 262 ? -1.673 -13.010 5.374 1.00 73.56 262 ALA A N 1
ATOM 1932 C CA . ALA A 1 262 ? -0.601 -12.231 6.002 1.00 73.56 262 ALA A CA 1
ATOM 1933 C C . ALA A 1 262 ? -0.680 -12.157 7.538 1.00 73.56 262 ALA A C 1
ATOM 1935 O O . ALA A 1 262 ? 0.150 -11.481 8.146 1.00 73.56 262 ALA A O 1
ATOM 1936 N N . ARG A 1 263 ? -1.671 -12.811 8.156 1.00 75.69 263 ARG A N 1
ATOM 1937 C CA . ARG A 1 263 ? -1.859 -12.927 9.615 1.00 75.69 263 ARG A CA 1
ATOM 1938 C C . ARG A 1 263 ? -1.430 -14.306 10.111 1.00 75.69 263 ARG A C 1
ATOM 1940 O O . ARG A 1 263 ? -0.880 -14.379 11.232 1.00 75.69 263 ARG A O 1
#

pLDDT: mean 73.72, std 23.57, range [32.22, 98.75]

Radius of gyration: 29.96 Å; chains: 1; bounding box: 118×69×66 Å

Sequence (263 aa):
MDDTTAPRPQGATHMSTNADPLDTILRRAAPVDQASLDTPEVHDAIGAMLAQAHSRGDVDGQDGADVLPLTGERTGSRTAARRRTTVFRAAVATSLVLAAGTGVAAATGFLELHTGVFGEPGMTENDTSELLRAASPEVPDLLRSYVAELPLAPGFDAEPLIDRFMAGDHGLVQADGLRGQTFFWSVCSWELSWLDAHAAGDAEAQDRATVQLARFPDEPVLGDIDGAGVTESLRQIAAAAQAGDPRPIQRDTDVNCDLDIAR

Organism: NCBI:txid2497753

Foldseek 3Di:
DDDDDDDDDDDDDPPDPPDDVVNVVVVPPDPDPVVNCPDVVVVVVVVVVVVVVVVVVPDDPDDDDDDDDDDDDDDDDDDDDDDDPPPDDDDDDDDDDDDDDDDPPVVVLVCQFFPVAFDDAPPPQRAGATWTAQLRPCLLVVLVVLCVVLPAQPPFDCVLVSVVSNPDDDGIDGPLRSSVSSNLRRLLRLLVQLVVCLVVVVPVSLVVSLVSLCCSLVDPSCVNGDPPPVSVLSNVSSVCSVVSNSVSSVVCCVPRNDRPRGD

Secondary structure (DSSP, 8-state):
-----PPPPPP---------HHHHHHHHS----HHHHSSHHHHHHHHHHHHHHHHHS-----------------------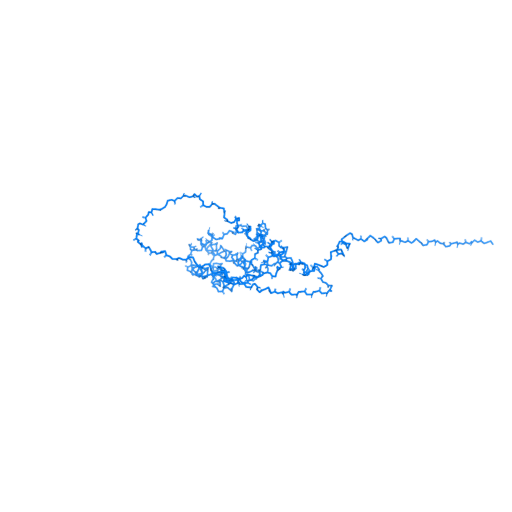--------------------SS-HHHHHHHHHHEEEEEPPTTSSS---PEEEETTSTTHHHHHHHHHHHSPPPTT--SHHHHHHHHTS---EEEHHHHHHHHHHHHHHHHHHHHHHHHHHT-HHHHHHHHHHHTTGGG-THHHHH-SSHHHHHHHHHHHHHHHT-HHHHHHHHHHH---TT--